Protein AF-A0A9N8EHN5-F1 (afdb_monomer_lite)

InterPro domains:
  IPR002110 Ankyrin repeat [PF13637] (79-119)
  IPR036770 Ankyrin repeat-containing domain superfamily [G3DSA:1.25.40.20] (1-201)
  IPR036770 Ankyrin repeat-containing domain superfamily [SSF48403] (3-133)
  IPR052050 Secreted Effector and Ankyrin Repeat [PTHR46586] (1-181)

Sequence (218 aa):
MNGHLNVLRWSRENGCRWDSNTCTFAASNGHFQVLRWARENGCAWDKGTCSSAAQNGHLRALQWSHERGCPWDESTCGRAAMNGHLHILKWAREHGCPWDERTCACAAMNGHLEVLKWARKHGCPWDENTCGGAEANGHKAILEWALKNGCPSWEGLIDSRDTPTGRAGNASRRESRASRRERSASANPREHSATASENTQGGWAWSIVAKIPQIKFV

Structure (mmCIF, N/CA/C/O backbone):
data_AF-A0A9N8EHN5-F1
#
_entry.id   AF-A0A9N8EHN5-F1
#
loop_
_atom_site.group_PDB
_atom_site.id
_atom_site.type_symbol
_atom_site.label_atom_id
_atom_site.label_alt_id
_atom_site.label_comp_id
_atom_site.label_asym_id
_atom_site.label_entity_id
_atom_site.label_seq_id
_atom_site.pdbx_PDB_ins_code
_atom_site.Cartn_x
_atom_site.Cartn_y
_atom_site.Cartn_z
_atom_site.occupancy
_atom_site.B_iso_or_equiv
_atom_site.auth_seq_id
_atom_site.auth_comp_id
_atom_site.auth_asym_id
_atom_site.auth_atom_id
_atom_site.pdbx_PDB_model_num
ATOM 1 N N . MET A 1 1 ? 4.004 -4.646 30.550 1.00 44.78 1 MET A N 1
ATOM 2 C CA . MET A 1 1 ? 3.480 -4.345 29.194 1.00 44.78 1 MET A CA 1
ATOM 3 C C . MET A 1 1 ? 2.189 -3.511 29.205 1.00 44.78 1 MET A C 1
ATOM 5 O O . MET A 1 1 ? 2.010 -2.717 28.297 1.00 44.78 1 MET A O 1
ATOM 9 N N . ASN A 1 2 ? 1.312 -3.600 30.217 1.00 49.06 2 ASN A N 1
ATOM 10 C CA . ASN A 1 2 ? -0.015 -2.945 30.185 1.00 49.06 2 ASN A CA 1
ATOM 11 C C . ASN A 1 2 ? -0.036 -1.409 30.384 1.00 49.06 2 ASN A C 1
ATOM 13 O O . ASN A 1 2 ? -1.113 -0.821 30.358 1.00 49.06 2 ASN A O 1
ATOM 17 N N . GLY A 1 3 ? 1.113 -0.744 30.572 1.00 59.91 3 GLY A N 1
ATOM 18 C CA . GLY A 1 3 ? 1.178 0.683 30.931 1.00 59.91 3 GLY A CA 1
ATOM 19 C C . GLY A 1 3 ? 0.419 1.604 29.969 1.00 59.91 3 GLY A C 1
ATOM 20 O O . GLY A 1 3 ? -0.359 2.443 30.413 1.00 59.91 3 GLY A O 1
ATOM 21 N N . HIS A 1 4 ? 0.551 1.378 28.658 1.00 70.31 4 HIS A N 1
ATOM 22 C CA . HIS A 1 4 ? -0.140 2.172 27.635 1.00 70.31 4 HIS A CA 1
ATOM 23 C C . HIS A 1 4 ? -1.673 2.089 27.754 1.00 70.31 4 HIS A C 1
ATOM 25 O O . HIS A 1 4 ? -2.349 3.101 27.605 1.00 70.31 4 HIS A O 1
ATOM 31 N N . LEU A 1 5 ? -2.231 0.917 28.092 1.00 77.69 5 LEU A N 1
ATOM 32 C CA . LEU A 1 5 ? -3.677 0.748 28.292 1.00 77.69 5 LEU A CA 1
ATOM 33 C C . LEU A 1 5 ? -4.175 1.445 29.565 1.00 77.69 5 LEU A C 1
ATOM 35 O O . LEU A 1 5 ? -5.288 1.965 29.577 1.00 77.69 5 LEU A O 1
ATOM 39 N N . ASN A 1 6 ? -3.357 1.487 30.621 1.00 78.19 6 ASN A N 1
ATOM 40 C CA . ASN A 1 6 ? -3.706 2.195 31.854 1.00 78.19 6 ASN A CA 1
ATOM 41 C C . ASN A 1 6 ? -3.731 3.715 31.630 1.00 78.19 6 ASN A C 1
ATOM 43 O O . ASN A 1 6 ? -4.679 4.371 32.051 1.00 78.19 6 ASN A O 1
ATOM 47 N N . VAL A 1 7 ? -2.738 4.262 30.916 1.00 77.25 7 VAL A N 1
ATOM 48 C CA . VAL A 1 7 ? -2.701 5.691 30.551 1.00 77.25 7 VAL A CA 1
ATOM 49 C C . VAL A 1 7 ? -3.887 6.057 29.657 1.00 77.25 7 VAL A C 1
ATOM 51 O O . VAL A 1 7 ? -4.570 7.035 29.930 1.00 77.25 7 VAL A O 1
ATOM 54 N N . LEU A 1 8 ? -4.197 5.248 28.638 1.00 76.69 8 LEU A N 1
ATOM 55 C CA . LEU A 1 8 ? -5.332 5.505 27.743 1.00 76.69 8 LEU A CA 1
ATOM 56 C C . LEU A 1 8 ? -6.689 5.425 28.450 1.00 76.69 8 LEU A C 1
ATOM 58 O O . LEU A 1 8 ? -7.576 6.225 28.150 1.00 76.69 8 LEU A O 1
ATOM 62 N N . ARG A 1 9 ? -6.848 4.504 29.410 1.00 79.25 9 ARG A N 1
ATOM 63 C CA . ARG A 1 9 ? -8.031 4.459 30.278 1.00 79.25 9 ARG A CA 1
ATOM 64 C C . ARG A 1 9 ? -8.157 5.745 31.091 1.00 79.25 9 ARG A C 1
ATOM 66 O O . ARG A 1 9 ? -9.201 6.384 31.029 1.00 79.25 9 ARG A O 1
ATOM 73 N N . TRP A 1 10 ? -7.082 6.159 31.762 1.00 81.56 10 TRP A N 1
ATOM 74 C CA . TRP A 1 10 ? -7.060 7.399 32.537 1.00 81.56 10 TRP A CA 1
ATOM 75 C C . TRP A 1 10 ? -7.378 8.622 31.662 1.00 81.56 10 TRP A C 1
ATOM 77 O O . TRP A 1 10 ? -8.232 9.426 32.025 1.00 81.56 10 TRP A O 1
ATOM 87 N N . SER A 1 11 ? -6.790 8.738 30.466 1.00 78.31 11 SER A N 1
ATOM 88 C CA . SER A 1 11 ? -7.111 9.812 29.515 1.00 78.31 11 SER A CA 1
ATOM 89 C C . SER A 1 11 ? -8.581 9.790 29.082 1.00 78.31 11 SER A C 1
ATOM 91 O O . SER A 1 11 ? -9.199 10.845 28.954 1.00 78.31 11 SER A O 1
ATOM 93 N N . ARG A 1 12 ? -9.174 8.605 28.892 1.00 74.44 12 ARG A N 1
ATOM 94 C CA . ARG A 1 12 ? -10.596 8.458 28.549 1.00 74.44 12 ARG A CA 1
ATOM 95 C C . ARG A 1 12 ? -11.514 8.876 29.702 1.00 74.44 12 ARG A C 1
ATOM 97 O O . ARG A 1 12 ? -12.503 9.560 29.454 1.00 74.44 12 ARG A O 1
ATOM 104 N N . GLU A 1 13 ? -11.168 8.508 30.933 1.00 79.56 13 GLU A N 1
ATOM 105 C CA . GLU A 1 13 ? -11.869 8.898 32.168 1.00 79.56 13 GLU A CA 1
ATOM 106 C C . GLU A 1 13 ? -11.752 10.411 32.439 1.00 79.56 13 GLU A C 1
ATOM 108 O O . GLU A 1 13 ? -12.718 11.036 32.865 1.00 79.56 13 GLU A O 1
ATOM 113 N N . ASN A 1 14 ? -10.618 11.029 32.087 1.00 82.12 14 ASN A N 1
ATOM 114 C CA . ASN A 1 14 ? -10.380 12.478 32.171 1.00 82.12 14 ASN A CA 1
ATOM 115 C C . ASN A 1 14 ? -10.889 13.256 30.935 1.00 82.12 14 ASN A C 1
ATOM 117 O O . ASN A 1 14 ? -10.536 14.416 30.730 1.00 82.12 14 ASN A O 1
ATOM 121 N N . GLY A 1 15 ? -11.729 12.637 30.096 1.00 76.50 15 GLY A N 1
ATOM 122 C CA . GLY A 1 15 ? -12.440 13.320 29.012 1.00 76.50 15 GLY A CA 1
ATOM 123 C C . GLY A 1 15 ? -11.603 13.682 27.779 1.00 76.50 15 GLY A C 1
ATOM 124 O O . GLY A 1 15 ? -12.093 14.421 26.920 1.00 76.50 15 GLY A O 1
ATOM 125 N N . CYS A 1 16 ? -10.376 13.166 27.636 1.00 76.38 16 CYS A N 1
ATOM 126 C CA . CYS A 1 16 ? -9.576 13.384 26.431 1.00 76.38 16 CYS A CA 1
ATOM 127 C C . CYS A 1 16 ? -10.329 12.870 25.190 1.00 76.38 16 CYS A C 1
ATOM 129 O O . CYS A 1 16 ? -10.795 11.726 25.141 1.00 76.38 16 CYS A O 1
ATOM 131 N N . ARG A 1 17 ? -10.449 13.724 24.168 1.00 71.56 17 ARG A N 1
ATOM 132 C CA . ARG A 1 17 ? -11.094 13.368 22.899 1.00 71.56 17 ARG A CA 1
ATOM 133 C C . ARG A 1 17 ? -10.100 12.618 22.018 1.00 71.56 17 ARG A C 1
ATOM 135 O O . ARG A 1 17 ? -9.006 13.116 21.778 1.00 71.56 17 ARG A O 1
ATOM 142 N N . TRP A 1 18 ? -10.515 11.461 21.516 1.00 79.88 18 TRP A N 1
ATOM 143 C CA . TRP A 1 18 ? -9.817 10.721 20.466 1.00 79.88 18 TRP A CA 1
ATOM 144 C C . TRP A 1 18 ? -10.545 10.800 19.125 1.00 79.88 18 TRP A C 1
ATOM 146 O O . TRP A 1 18 ? -11.735 11.118 19.051 1.00 79.88 18 TRP A O 1
ATOM 156 N N . ASP A 1 19 ? -9.803 10.484 18.078 1.00 84.06 19 ASP A N 1
ATOM 157 C CA . ASP A 1 19 ? -10.146 10.579 16.664 1.00 84.06 19 ASP A CA 1
ATOM 158 C C . ASP A 1 19 ? -9.534 9.391 15.892 1.00 84.06 19 ASP A C 1
ATOM 160 O O . ASP A 1 19 ? -8.922 8.499 16.485 1.00 84.06 19 ASP A O 1
ATOM 164 N N . SER A 1 20 ? -9.660 9.366 14.563 1.00 85.88 20 SER A N 1
ATOM 165 C CA . SER A 1 20 ? -9.059 8.296 13.757 1.00 85.88 20 SER A CA 1
ATOM 166 C C . SER A 1 20 ? -7.528 8.285 13.792 1.00 85.88 20 SER A C 1
ATOM 168 O O . SER A 1 20 ? -6.940 7.207 13.688 1.00 85.88 20 SER A O 1
ATOM 170 N N . ASN A 1 21 ? -6.868 9.426 14.042 1.00 88.19 21 ASN A N 1
ATOM 171 C CA . ASN A 1 21 ? -5.415 9.473 14.235 1.00 88.19 21 ASN A CA 1
ATOM 172 C C . ASN A 1 21 ? -4.975 8.594 15.413 1.00 88.19 21 ASN A C 1
ATOM 174 O O . ASN A 1 21 ? -3.935 7.945 15.336 1.00 88.19 21 ASN A O 1
ATOM 178 N N . THR A 1 22 ? -5.787 8.490 16.468 1.00 89.00 22 THR A N 1
ATOM 179 C CA . THR A 1 22 ? -5.505 7.613 17.617 1.00 89.00 22 THR A CA 1
ATOM 180 C C . THR A 1 22 ? -5.423 6.134 17.207 1.00 89.00 22 THR A C 1
ATOM 182 O O . THR A 1 22 ? -4.482 5.436 17.596 1.00 89.00 22 THR A O 1
ATOM 185 N N . CYS A 1 23 ? -6.347 5.657 16.363 1.00 90.94 23 CYS A N 1
ATOM 186 C CA . CYS A 1 23 ? -6.262 4.315 15.776 1.00 90.94 23 CYS A CA 1
ATOM 187 C C . CYS A 1 23 ? -5.080 4.199 14.802 1.00 90.94 23 CYS A C 1
ATOM 189 O O . CYS A 1 23 ? -4.330 3.227 14.862 1.00 90.94 23 CYS A O 1
ATOM 191 N N . THR A 1 24 ? -4.861 5.203 13.952 1.00 92.31 24 THR A N 1
ATOM 192 C CA . THR A 1 24 ? -3.789 5.206 12.947 1.00 92.31 24 THR A CA 1
ATOM 193 C C . THR A 1 24 ? -2.389 5.174 13.570 1.00 92.31 24 THR A C 1
ATOM 195 O O . THR A 1 24 ? -1.558 4.382 13.128 1.00 92.31 24 THR A O 1
ATOM 198 N N . PHE A 1 25 ? -2.123 5.909 14.655 1.00 91.50 25 PHE A N 1
ATOM 199 C CA . PHE A 1 25 ? -0.857 5.810 15.395 1.00 91.50 25 PHE A CA 1
ATOM 200 C C . PHE A 1 25 ? -0.697 4.460 16.106 1.00 91.50 25 PHE A C 1
ATOM 202 O O . PHE A 1 25 ? 0.391 3.880 16.073 1.00 91.50 25 PHE A O 1
ATOM 209 N N . ALA A 1 26 ? -1.762 3.918 16.707 1.00 92.50 26 ALA A N 1
ATOM 210 C CA . ALA A 1 26 ? -1.719 2.601 17.345 1.00 92.50 26 ALA A CA 1
ATOM 211 C C . ALA A 1 26 ? -1.437 1.474 16.334 1.00 92.50 26 ALA A C 1
ATOM 213 O O . ALA A 1 26 ? -0.644 0.571 16.608 1.00 92.50 26 ALA A O 1
ATOM 214 N N . ALA A 1 27 ? -2.040 1.564 15.147 1.00 93.62 27 ALA A N 1
ATOM 215 C CA . ALA A 1 27 ? -1.776 0.701 14.005 1.00 93.62 27 ALA A CA 1
ATOM 216 C C . ALA A 1 27 ? -0.342 0.866 13.475 1.00 93.62 27 ALA A C 1
ATOM 218 O O . ALA A 1 27 ? 0.340 -0.134 13.274 1.00 93.62 27 ALA A O 1
ATOM 219 N N . SER A 1 28 ? 0.135 2.108 13.324 1.00 92.81 28 SER A N 1
ATOM 220 C CA . SER A 1 28 ? 1.475 2.444 12.817 1.00 92.81 28 SER A CA 1
ATOM 221 C C . SER A 1 28 ? 2.626 1.971 13.705 1.00 92.81 28 SER A C 1
ATOM 223 O O . SER A 1 28 ? 3.723 1.790 13.196 1.00 92.81 28 SER A O 1
ATOM 225 N N . ASN A 1 29 ? 2.399 1.801 15.011 1.00 91.69 29 ASN A N 1
ATOM 226 C CA . ASN A 1 29 ? 3.411 1.339 15.971 1.00 91.69 29 ASN A CA 1
ATOM 227 C C . ASN A 1 29 ? 3.202 -0.132 16.385 1.00 91.69 29 ASN A C 1
ATOM 229 O O . ASN A 1 29 ? 3.783 -0.605 17.366 1.00 91.69 29 ASN A O 1
ATOM 233 N N . GLY A 1 30 ? 2.296 -0.857 15.720 1.00 89.25 30 GLY A N 1
ATOM 234 C CA . GLY A 1 30 ? 2.029 -2.271 16.000 1.00 89.25 30 GLY A CA 1
ATOM 235 C C . GLY A 1 30 ? 1.413 -2.518 17.378 1.00 89.25 30 GLY A C 1
ATOM 236 O O . GLY A 1 30 ? 1.402 -3.650 17.865 1.00 89.25 30 GLY A O 1
ATOM 237 N N . HIS A 1 31 ? 0.880 -1.473 18.019 1.00 92.12 31 HIS A N 1
ATOM 238 C CA . HIS A 1 31 ? 0.283 -1.506 19.351 1.00 92.12 31 HIS A CA 1
ATOM 239 C C . HIS A 1 31 ? -1.123 -2.133 19.289 1.00 92.12 31 HIS A C 1
ATOM 241 O O . HIS A 1 31 ? -2.127 -1.516 19.638 1.00 92.12 31 HIS A O 1
ATOM 247 N N . PHE A 1 32 ? -1.199 -3.391 18.847 1.00 91.31 32 PHE A N 1
ATOM 248 C CA . PHE A 1 32 ? -2.436 -4.120 18.558 1.00 91.31 32 PHE A CA 1
ATOM 249 C C . PHE A 1 32 ? -3.471 -4.054 19.693 1.00 91.31 32 PHE A C 1
ATOM 251 O O . PHE A 1 32 ? -4.648 -3.827 19.436 1.00 91.31 32 PHE A O 1
ATOM 258 N N . GLN A 1 33 ? -3.041 -4.195 20.952 1.00 90.56 33 GLN A N 1
ATOM 259 C CA . GLN A 1 33 ? -3.954 -4.133 22.101 1.00 90.56 33 GLN A CA 1
ATOM 260 C C . GLN A 1 33 ? -4.516 -2.720 22.335 1.00 90.56 33 GLN A C 1
ATOM 262 O O . GLN A 1 33 ? -5.652 -2.590 22.779 1.00 90.56 33 GLN A O 1
ATOM 267 N N . VAL A 1 34 ? -3.752 -1.669 22.010 1.00 90.19 34 VAL A N 1
ATOM 268 C CA . VAL A 1 34 ? -4.214 -0.272 22.062 1.00 90.19 34 VAL A CA 1
ATOM 269 C C . VAL A 1 34 ? -5.227 -0.007 20.954 1.00 90.19 34 VAL A C 1
ATOM 271 O O . VAL A 1 34 ? -6.310 0.489 21.245 1.00 90.19 34 VAL A O 1
ATOM 274 N N . LEU A 1 35 ? -4.905 -0.387 19.712 1.00 91.31 35 LEU A N 1
ATOM 275 C CA . LEU A 1 35 ? -5.807 -0.269 18.561 1.00 91.31 35 LEU A CA 1
ATOM 276 C C . LEU A 1 35 ? -7.137 -0.984 18.833 1.00 91.31 35 LEU A C 1
ATOM 278 O O . LEU A 1 35 ? -8.211 -0.405 18.661 1.00 91.31 35 LEU A O 1
ATOM 282 N N . ARG A 1 36 ? -7.051 -2.224 19.330 1.00 92.44 36 ARG A N 1
ATOM 283 C CA . ARG A 1 36 ? -8.205 -3.025 19.731 1.00 92.44 36 ARG A CA 1
ATOM 284 C C . ARG A 1 36 ? -9.034 -2.323 20.805 1.00 92.44 36 ARG A C 1
ATOM 286 O O . ARG A 1 36 ? -10.226 -2.119 20.599 1.00 92.44 36 ARG A O 1
ATOM 293 N N . TRP A 1 37 ? -8.413 -1.933 21.922 1.00 90.25 37 TRP A N 1
ATOM 294 C CA . TRP A 1 37 ? -9.124 -1.310 23.040 1.00 90.25 37 TRP A CA 1
ATOM 295 C C . TRP A 1 37 ? -9.777 0.016 22.641 1.00 90.25 37 TRP A C 1
ATOM 297 O O . TRP A 1 37 ? -10.945 0.235 22.956 1.00 90.25 37 TRP A O 1
ATOM 307 N N . ALA A 1 38 ? -9.067 0.875 21.903 1.00 89.81 38 ALA A N 1
ATOM 308 C CA . ALA A 1 38 ? -9.604 2.146 21.427 1.00 89.81 38 ALA A CA 1
ATOM 309 C C . ALA A 1 38 ? -10.858 1.926 20.570 1.00 89.81 38 ALA A C 1
ATOM 311 O O . ALA A 1 38 ? -11.904 2.528 20.823 1.00 89.81 38 ALA A O 1
ATOM 312 N N . ARG A 1 39 ? -10.794 0.998 19.608 1.00 89.81 39 ARG A N 1
ATOM 313 C CA . ARG A 1 39 ? -11.929 0.673 18.742 1.00 89.81 39 ARG A CA 1
ATOM 314 C C . ARG A 1 39 ? -13.099 0.037 19.501 1.00 89.81 39 ARG A C 1
ATOM 316 O O . ARG A 1 39 ? -14.239 0.433 19.272 1.00 89.81 39 ARG A O 1
ATOM 323 N N . GLU A 1 40 ? -12.836 -0.890 20.425 1.00 90.00 40 GLU A N 1
ATOM 324 C CA . GLU A 1 40 ? -13.861 -1.501 21.293 1.00 90.00 40 GLU A CA 1
ATOM 325 C C . GLU A 1 40 ? -14.558 -0.469 22.205 1.00 90.00 40 GLU A C 1
ATOM 327 O O . GLU A 1 40 ? -15.706 -0.670 22.587 1.00 90.00 40 GLU A O 1
ATOM 332 N N . ASN A 1 41 ? -13.913 0.668 22.490 1.00 88.00 41 ASN A N 1
ATOM 333 C CA . ASN A 1 41 ? -14.465 1.785 23.271 1.00 88.00 41 ASN A CA 1
ATOM 334 C C . ASN A 1 41 ? -15.044 2.923 22.398 1.00 88.00 41 ASN A C 1
ATOM 336 O O . ASN A 1 41 ? -15.279 4.035 22.885 1.00 88.00 41 ASN A O 1
ATOM 340 N N . GLY A 1 42 ? -15.287 2.660 21.108 1.00 86.62 42 GLY A N 1
ATOM 341 C CA . GLY A 1 42 ? -15.952 3.592 20.195 1.00 86.62 42 GLY A CA 1
ATOM 342 C C . GLY A 1 42 ? -15.041 4.644 19.557 1.00 86.62 42 GLY A C 1
ATOM 343 O O . GLY A 1 42 ? -15.538 5.666 19.087 1.00 86.62 42 GLY A O 1
ATOM 344 N N . CYS A 1 43 ? -13.722 4.432 19.524 1.00 88.81 43 CYS A N 1
ATOM 345 C CA . CYS A 1 43 ? -12.837 5.260 18.707 1.00 88.81 43 CYS A CA 1
ATOM 346 C C . CYS A 1 43 ? -13.150 5.081 17.204 1.00 88.81 43 CYS A C 1
ATOM 348 O O . CYS A 1 43 ? -13.497 3.986 16.733 1.00 88.81 43 CYS A O 1
ATOM 350 N N . ALA A 1 44 ? -13.046 6.178 16.454 1.00 89.38 44 ALA A N 1
ATOM 351 C CA . ALA A 1 44 ? -13.191 6.180 15.004 1.00 89.38 44 ALA A CA 1
ATOM 352 C C . ALA A 1 44 ? -11.940 5.598 14.328 1.00 89.38 44 ALA A C 1
ATOM 354 O O . ALA A 1 44 ? -10.861 5.562 14.913 1.00 89.38 44 ALA A O 1
ATOM 355 N N . TRP A 1 45 ? -12.083 5.176 13.075 1.00 93.56 45 TRP A N 1
ATOM 356 C CA . TRP A 1 45 ? -10.963 4.808 12.213 1.00 93.56 45 TRP A CA 1
ATOM 357 C C . TRP A 1 45 ? -11.265 5.145 10.760 1.00 93.56 45 TRP A C 1
ATOM 359 O O . TRP A 1 45 ? -12.415 5.392 10.395 1.00 93.56 45 TRP A O 1
ATOM 369 N N . ASP A 1 46 ? -10.225 5.139 9.941 1.00 93.81 46 ASP A N 1
ATOM 370 C CA . ASP A 1 46 ? -10.288 5.419 8.515 1.00 93.81 46 ASP A CA 1
ATOM 371 C C . ASP A 1 46 ? -9.257 4.569 7.757 1.00 93.81 46 ASP A C 1
ATOM 373 O O . ASP A 1 46 ? -8.517 3.773 8.339 1.00 93.81 46 ASP A O 1
ATOM 377 N N . LYS A 1 47 ? -9.191 4.762 6.439 1.00 94.62 47 LYS A N 1
ATOM 378 C CA . LYS A 1 47 ? -8.228 4.093 5.555 1.00 94.62 47 LYS A CA 1
ATOM 379 C C . LYS A 1 47 ? -6.761 4.353 5.923 1.00 94.62 47 LYS A C 1
ATOM 381 O O . LYS A 1 47 ? -5.903 3.526 5.621 1.00 94.62 47 LYS A O 1
ATOM 386 N N . GLY A 1 48 ? -6.476 5.447 6.634 1.00 94.25 48 GLY A N 1
ATOM 387 C CA . GLY A 1 48 ? -5.177 5.725 7.233 1.00 94.25 48 GLY A CA 1
ATOM 388 C C . GLY A 1 48 ? -4.751 4.614 8.190 1.00 94.25 48 GLY A C 1
ATOM 389 O O . GLY A 1 48 ? -3.624 4.139 8.079 1.00 94.25 48 GLY A O 1
ATOM 390 N N . THR A 1 49 ? -5.664 4.112 9.029 1.00 95.06 49 THR A N 1
ATOM 391 C CA . THR A 1 49 ? -5.394 3.033 9.998 1.00 95.06 49 THR A CA 1
ATOM 392 C C . THR A 1 49 ? -4.908 1.752 9.309 1.00 95.06 49 THR A C 1
ATOM 394 O O . THR A 1 49 ? -3.867 1.210 9.690 1.00 95.06 49 THR A O 1
ATOM 397 N N . CYS A 1 50 ? -5.589 1.310 8.246 1.00 96.44 50 CYS A N 1
ATOM 398 C CA . CYS A 1 50 ? -5.131 0.195 7.411 1.00 96.44 50 CYS A CA 1
ATOM 399 C C . CYS A 1 50 ? -3.791 0.514 6.729 1.00 96.44 50 CYS A C 1
ATOM 401 O O . CYS A 1 50 ? -2.834 -0.253 6.849 1.00 96.44 50 CYS A O 1
ATOM 403 N N . SER A 1 51 ? -3.686 1.669 6.066 1.00 96.88 51 SER A N 1
ATOM 404 C CA . SER A 1 51 ? -2.489 2.042 5.307 1.00 96.88 51 SER A CA 1
ATOM 405 C C . SER A 1 51 ? -1.228 2.139 6.189 1.00 96.88 51 SER A C 1
ATOM 407 O O . SER A 1 51 ? -0.155 1.704 5.776 1.00 96.88 51 SER A O 1
ATOM 409 N N . SER A 1 52 ? -1.346 2.609 7.436 1.00 96.56 52 SER A N 1
ATOM 410 C CA . SER A 1 52 ? -0.240 2.707 8.397 1.00 96.56 52 SER A CA 1
ATOM 411 C C . SER A 1 52 ? 0.126 1.371 9.047 1.00 96.56 52 SER A C 1
ATOM 413 O O . SER A 1 52 ? 1.312 1.134 9.284 1.00 96.56 52 SER A O 1
ATOM 415 N N . ALA A 1 53 ? -0.833 0.466 9.287 1.00 96.88 53 ALA A N 1
ATOM 416 C CA . ALA A 1 53 ? -0.511 -0.917 9.661 1.00 96.88 53 ALA A CA 1
ATOM 417 C C . ALA A 1 53 ? 0.266 -1.622 8.536 1.00 96.88 53 ALA A C 1
ATOM 419 O O . ALA A 1 53 ? 1.255 -2.312 8.791 1.00 96.88 53 ALA A O 1
ATOM 420 N N . ALA A 1 54 ? -0.165 -1.406 7.290 1.00 97.25 54 ALA A N 1
ATOM 421 C CA . ALA A 1 54 ? 0.465 -1.958 6.099 1.00 97.25 54 ALA A CA 1
ATOM 422 C C . ALA A 1 54 ? 1.864 -1.372 5.840 1.00 97.25 54 ALA A C 1
ATOM 424 O O . ALA A 1 54 ? 2.756 -2.108 5.427 1.00 97.25 54 ALA A O 1
ATOM 425 N N . GLN A 1 55 ? 2.075 -0.083 6.136 1.00 97.00 55 GLN A N 1
ATOM 426 C CA . GLN A 1 55 ? 3.366 0.596 5.995 1.00 97.00 55 GLN A CA 1
ATOM 427 C C . GLN A 1 55 ? 4.457 0.037 6.918 1.00 97.00 55 GLN A C 1
ATOM 429 O O . GLN A 1 55 ? 5.602 -0.045 6.501 1.00 97.00 55 GLN A O 1
ATOM 434 N N . ASN A 1 56 ? 4.112 -0.324 8.158 1.00 96.56 56 ASN A N 1
ATOM 435 C CA . ASN A 1 56 ? 5.085 -0.644 9.215 1.00 96.56 56 ASN A CA 1
ATOM 436 C C . ASN A 1 56 ? 5.177 -2.156 9.525 1.00 96.56 56 ASN A C 1
ATOM 438 O O . ASN A 1 56 ? 5.670 -2.564 10.575 1.00 96.56 56 ASN A O 1
ATOM 442 N N . GLY A 1 57 ? 4.667 -3.014 8.637 1.00 96.06 57 GLY A N 1
ATOM 443 C CA . GLY A 1 57 ? 4.820 -4.470 8.761 1.00 96.06 57 GLY A CA 1
ATOM 444 C C . GLY A 1 57 ? 3.851 -5.122 9.754 1.00 96.06 57 GLY A C 1
ATOM 445 O O . GLY A 1 57 ? 4.024 -6.277 10.142 1.00 96.06 57 GLY A O 1
ATOM 446 N N . HIS A 1 58 ? 2.800 -4.418 10.173 1.00 97.06 58 HIS A N 1
ATOM 447 C CA . HIS A 1 58 ? 1.911 -4.848 11.250 1.00 97.06 58 HIS A CA 1
ATOM 448 C C . HIS A 1 58 ? 0.693 -5.634 10.740 1.00 97.06 58 HIS A C 1
ATOM 450 O O . HIS A 1 58 ? -0.455 -5.271 11.005 1.00 97.06 58 HIS A O 1
ATOM 456 N N . LEU A 1 59 ? 0.945 -6.758 10.053 1.00 96.06 59 LEU A N 1
ATOM 457 C CA . LEU A 1 59 ? -0.084 -7.617 9.440 1.00 96.06 59 LEU A CA 1
ATOM 458 C C . LEU A 1 59 ? -1.257 -7.934 10.388 1.00 96.06 59 LEU A C 1
ATOM 460 O O . LEU A 1 59 ? -2.410 -7.794 9.996 1.00 96.06 59 LEU A O 1
ATOM 464 N N . ARG A 1 60 ? -0.982 -8.278 11.654 1.00 95.75 60 ARG A N 1
ATOM 465 C CA . ARG A 1 60 ? -2.019 -8.587 12.661 1.00 95.75 60 ARG A CA 1
ATOM 466 C C . ARG A 1 60 ? -2.963 -7.410 12.950 1.00 95.75 60 ARG A C 1
ATOM 468 O O . ARG A 1 60 ? -4.136 -7.625 13.243 1.00 95.75 60 ARG A O 1
ATOM 475 N N . ALA A 1 61 ? -2.459 -6.176 12.909 1.00 95.25 61 ALA A N 1
ATOM 476 C CA . ALA A 1 61 ? -3.278 -4.979 13.096 1.00 95.25 61 ALA A CA 1
ATOM 477 C C . ALA A 1 61 ? -4.137 -4.694 11.854 1.00 95.25 61 ALA A C 1
ATOM 479 O O . ALA A 1 61 ? -5.309 -4.340 11.993 1.00 95.25 61 ALA A O 1
ATOM 480 N N . LEU A 1 62 ? -3.575 -4.907 10.659 1.00 96.38 62 LEU A N 1
ATOM 481 C CA . LEU A 1 62 ? -4.282 -4.764 9.387 1.00 96.38 62 LEU A CA 1
ATOM 482 C C . LEU A 1 62 ? -5.414 -5.797 9.244 1.00 96.38 62 LEU A C 1
ATOM 484 O O . LEU A 1 62 ? -6.548 -5.404 8.982 1.00 96.38 62 LEU A O 1
ATOM 488 N N . GLN A 1 63 ? -5.122 -7.080 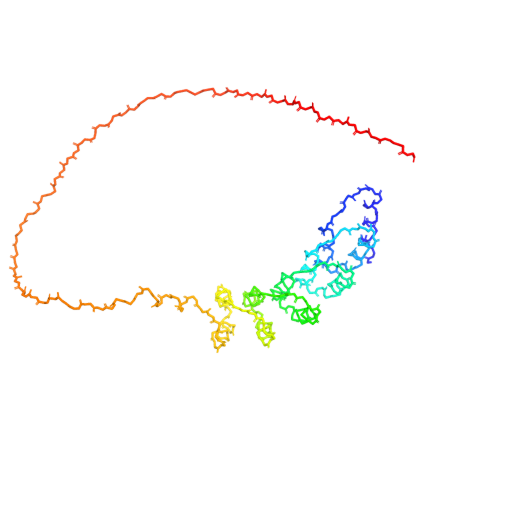9.489 1.00 96.25 63 GLN A N 1
ATOM 489 C CA . GLN A 1 63 ? -6.090 -8.188 9.493 1.00 96.25 63 GLN A CA 1
ATOM 490 C C . GLN A 1 63 ? -7.305 -7.862 10.361 1.00 96.25 63 GLN A C 1
ATOM 492 O O . GLN A 1 63 ? -8.423 -7.761 9.863 1.00 96.25 63 GLN A O 1
ATOM 497 N N . TRP A 1 64 ? -7.068 -7.583 11.644 1.00 95.81 64 TRP A N 1
ATOM 498 C CA . TRP A 1 64 ? -8.135 -7.307 12.603 1.00 95.81 64 TRP A CA 1
ATOM 499 C C . TRP A 1 64 ? -8.931 -6.033 12.290 1.00 95.81 64 TRP A C 1
ATOM 501 O O . TRP A 1 64 ? -10.130 -5.973 12.559 1.00 95.81 64 TRP A O 1
ATOM 511 N N . SER A 1 65 ? -8.287 -5.009 11.719 1.00 94.75 65 SER A N 1
ATOM 512 C CA . SER A 1 65 ? -8.990 -3.798 11.277 1.00 94.75 65 SER A CA 1
ATOM 513 C C . SER A 1 65 ? -9.913 -4.111 10.096 1.00 94.75 65 SER A C 1
ATOM 515 O O . SER A 1 65 ? -11.087 -3.742 10.122 1.00 94.75 65 SER A O 1
ATOM 517 N N . HIS A 1 66 ? -9.422 -4.846 9.096 1.00 94.62 66 HIS A N 1
ATOM 518 C CA . HIS A 1 66 ? -10.199 -5.244 7.923 1.00 94.62 66 HIS A CA 1
ATOM 519 C C . HIS A 1 66 ? -11.387 -6.157 8.279 1.00 94.62 66 HIS A C 1
ATOM 521 O O . HIS A 1 66 ? -12.520 -5.838 7.922 1.00 94.62 66 HIS A O 1
ATOM 527 N N . GLU A 1 67 ? -11.163 -7.216 9.070 1.00 94.75 67 GLU A N 1
ATOM 528 C CA . GLU A 1 67 ? -12.197 -8.145 9.584 1.00 94.75 67 GLU A CA 1
ATOM 529 C C . GLU A 1 67 ? -13.371 -7.435 10.284 1.00 94.75 67 GLU A C 1
ATOM 531 O O . GLU A 1 67 ? -14.472 -7.972 10.407 1.00 94.75 67 GLU A O 1
ATOM 536 N N . ARG A 1 68 ? -13.129 -6.221 10.782 1.00 94.44 68 ARG A N 1
ATOM 537 C CA . ARG A 1 68 ? -14.071 -5.392 11.538 1.00 94.44 68 ARG A CA 1
ATOM 538 C C . ARG A 1 68 ? -14.652 -4.230 10.725 1.00 94.44 68 ARG A C 1
ATOM 540 O O . ARG A 1 68 ? -15.316 -3.367 11.304 1.00 94.44 68 ARG A O 1
ATOM 547 N N . GLY A 1 69 ? -14.413 -4.190 9.415 1.00 92.88 69 GLY A N 1
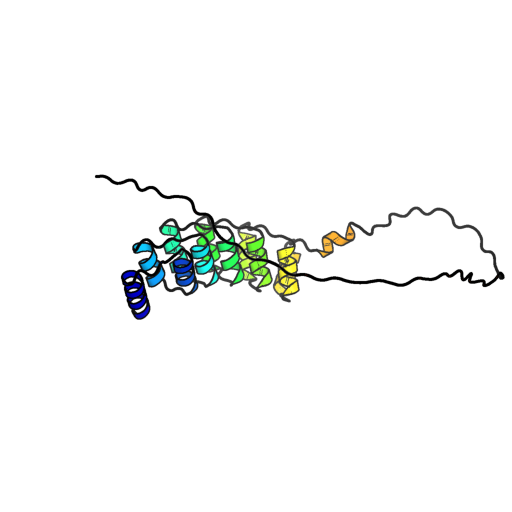ATOM 548 C CA . GLY A 1 69 ? -14.925 -3.149 8.523 1.00 92.88 69 GLY A CA 1
ATOM 549 C C . GLY A 1 69 ? -14.181 -1.815 8.624 1.00 92.88 69 GLY A C 1
ATOM 550 O O . GLY A 1 69 ? -14.790 -0.756 8.468 1.00 92.88 69 GLY A O 1
ATOM 551 N N . CYS A 1 70 ? -12.878 -1.826 8.916 1.00 93.88 70 CYS A N 1
ATOM 552 C CA . CYS A 1 70 ? -12.032 -0.668 8.633 1.00 93.88 70 CYS A CA 1
ATOM 553 C C . CYS A 1 70 ? -11.851 -0.548 7.109 1.00 93.88 70 CYS A C 1
ATOM 555 O O . CYS A 1 70 ? -11.463 -1.535 6.476 1.00 93.88 70 CYS A O 1
ATOM 557 N N . PRO A 1 71 ? -12.149 0.613 6.494 1.00 94.69 71 PRO A N 1
ATOM 558 C CA . PRO A 1 71 ? -11.984 0.784 5.057 1.00 94.69 71 PRO A CA 1
ATOM 559 C C . PRO A 1 71 ? -10.504 0.746 4.663 1.00 94.69 71 PRO A C 1
ATOM 561 O O . PRO A 1 71 ? -9.615 1.025 5.469 1.00 94.69 71 PRO A O 1
ATOM 564 N N . TRP A 1 72 ? -10.243 0.455 3.394 1.00 96.31 72 TRP A N 1
ATOM 565 C CA . TRP A 1 72 ? -8.919 0.554 2.789 1.00 96.31 72 TRP A CA 1
ATOM 566 C C . TRP A 1 72 ? -9.005 1.064 1.353 1.00 96.31 72 TRP A C 1
ATOM 568 O O . TRP A 1 72 ? -10.075 1.053 0.746 1.00 96.31 72 TRP A O 1
ATOM 578 N N . ASP A 1 73 ? -7.875 1.524 0.832 1.00 96.00 73 ASP A N 1
ATOM 579 C CA . ASP A 1 73 ? -7.689 1.936 -0.559 1.00 96.00 73 ASP A CA 1
ATOM 580 C C . ASP A 1 73 ? -6.307 1.490 -1.068 1.00 96.00 73 ASP A C 1
ATOM 582 O O . ASP A 1 73 ? -5.545 0.834 -0.344 1.00 96.00 73 ASP A O 1
ATOM 586 N N . GLU A 1 74 ? -5.967 1.881 -2.296 1.00 96.75 74 GLU A N 1
ATOM 587 C CA . GLU A 1 74 ? -4.734 1.514 -3.001 1.00 96.75 74 GLU A CA 1
ATOM 588 C C . GLU A 1 74 ? -3.474 1.928 -2.225 1.00 96.75 74 GLU A C 1
ATOM 590 O O . GLU A 1 74 ? -2.424 1.294 -2.352 1.00 96.75 74 GLU A O 1
ATOM 595 N N . SER A 1 75 ? -3.566 2.943 -1.351 1.00 96.62 75 SER A N 1
ATOM 596 C CA . SER A 1 75 ? -2.443 3.368 -0.507 1.00 96.62 75 SER A CA 1
ATOM 597 C C . SER A 1 75 ? -2.020 2.297 0.504 1.00 96.62 75 SER A C 1
ATOM 599 O O . SER A 1 75 ? -0.886 2.321 0.977 1.00 96.62 75 SER A O 1
ATOM 601 N N . THR A 1 76 ? -2.881 1.320 0.797 1.00 97.12 76 THR A N 1
ATOM 602 C CA . THR A 1 76 ? -2.559 0.151 1.633 1.00 97.12 76 THR A CA 1
ATOM 603 C C . THR A 1 76 ? -1.558 -0.758 0.922 1.00 97.12 76 THR A C 1
ATOM 605 O O . THR A 1 76 ? -0.520 -1.103 1.490 1.00 97.12 76 THR A O 1
ATOM 608 N N . CYS A 1 77 ? -1.820 -1.076 -0.351 1.00 97.44 77 CYS A N 1
ATOM 609 C CA . CYS A 1 77 ? -0.891 -1.800 -1.215 1.00 97.44 77 CYS A CA 1
ATOM 610 C C . CYS A 1 77 ? 0.371 -0.972 -1.491 1.00 97.44 77 CYS A C 1
ATOM 612 O O . CYS A 1 77 ? 1.478 -1.472 -1.284 1.00 97.44 77 CYS A O 1
ATOM 614 N N . GLY A 1 78 ? 0.221 0.309 -1.844 1.00 96.94 78 GLY A N 1
ATOM 615 C CA . GLY A 1 78 ? 1.336 1.226 -2.087 1.00 96.94 78 GLY A CA 1
ATOM 616 C C . GLY A 1 78 ? 2.299 1.340 -0.900 1.00 96.94 78 GLY A C 1
ATOM 617 O O . GLY A 1 78 ? 3.503 1.169 -1.071 1.00 96.94 78 GLY A O 1
ATOM 618 N N . ARG A 1 79 ? 1.796 1.542 0.327 1.00 97.81 79 ARG A N 1
ATOM 619 C CA . ARG A 1 79 ? 2.634 1.647 1.538 1.00 97.81 79 ARG A CA 1
ATOM 620 C C . ARG A 1 79 ? 3.282 0.324 1.949 1.00 97.81 79 ARG A C 1
ATOM 622 O O . ARG A 1 79 ? 4.434 0.347 2.384 1.00 97.81 79 ARG A O 1
ATOM 629 N N . ALA A 1 80 ? 2.594 -0.811 1.794 1.00 97.75 80 ALA A N 1
ATOM 630 C CA . ALA A 1 80 ? 3.206 -2.130 1.993 1.00 97.75 80 ALA A CA 1
ATOM 631 C C . ALA A 1 80 ? 4.347 -2.370 0.993 1.00 97.75 80 ALA A C 1
ATOM 633 O O . ALA A 1 80 ? 5.413 -2.864 1.363 1.00 97.75 80 ALA A O 1
ATOM 634 N N . ALA A 1 81 ? 4.142 -1.977 -0.266 1.00 97.56 81 ALA A N 1
ATOM 635 C CA . ALA A 1 81 ? 5.139 -2.092 -1.318 1.00 97.56 81 ALA A CA 1
ATOM 636 C C . ALA A 1 81 ? 6.342 -1.159 -1.098 1.00 97.56 81 ALA A C 1
ATOM 638 O O . ALA A 1 81 ? 7.479 -1.594 -1.264 1.00 97.56 81 ALA A O 1
ATOM 639 N N . MET A 1 82 ? 6.094 0.071 -0.633 1.00 97.31 82 MET A N 1
ATOM 640 C CA . MET A 1 82 ? 7.094 1.093 -0.285 1.00 97.31 82 MET A CA 1
ATOM 641 C C . MET A 1 82 ? 8.093 0.657 0.800 1.00 97.31 82 MET A C 1
ATOM 643 O O . MET A 1 82 ? 9.184 1.202 0.847 1.00 97.31 82 MET A O 1
ATOM 647 N N . ASN A 1 83 ? 7.730 -0.304 1.660 1.00 97.31 83 ASN A N 1
ATOM 648 C CA . ASN A 1 83 ? 8.569 -0.790 2.770 1.00 97.31 83 ASN A CA 1
ATOM 649 C C . ASN A 1 83 ? 8.943 -2.280 2.614 1.00 97.31 83 ASN A C 1
ATOM 651 O O . ASN A 1 83 ? 9.356 -2.947 3.564 1.00 97.31 83 ASN A O 1
ATOM 655 N N . GLY A 1 84 ? 8.759 -2.847 1.417 1.00 96.56 84 GLY A N 1
ATOM 656 C CA . GLY A 1 84 ? 9.207 -4.205 1.101 1.00 96.56 84 GLY A CA 1
ATOM 657 C C . GLY A 1 84 ? 8.355 -5.314 1.725 1.00 96.56 84 GLY A C 1
ATOM 658 O O . GLY A 1 84 ? 8.749 -6.482 1.720 1.00 96.56 84 GLY A O 1
ATOM 659 N N . HIS A 1 85 ? 7.183 -4.989 2.275 1.00 97.94 85 HIS A N 1
ATOM 660 C CA . HIS A 1 85 ? 6.344 -5.899 3.055 1.00 97.94 85 HIS A CA 1
ATOM 661 C C . HIS A 1 85 ? 5.504 -6.831 2.165 1.00 97.94 85 HIS A C 1
ATOM 663 O O . HIS A 1 85 ? 4.276 -6.869 2.231 1.00 97.94 85 HIS A O 1
ATOM 669 N N . LEU A 1 86 ? 6.187 -7.645 1.353 1.00 97.38 86 LEU A N 1
ATOM 670 C CA . LEU A 1 86 ? 5.600 -8.597 0.401 1.00 97.38 86 LEU A CA 1
ATOM 671 C C . LEU A 1 86 ? 4.541 -9.523 1.026 1.00 97.38 86 LEU A C 1
ATOM 673 O O . LEU A 1 86 ? 3.563 -9.872 0.372 1.00 97.38 86 LEU A O 1
ATOM 677 N N . HIS A 1 87 ? 4.722 -9.927 2.285 1.00 97.38 87 HIS A N 1
ATOM 678 C CA . HIS A 1 87 ? 3.766 -10.779 2.996 1.00 97.38 87 HIS A CA 1
ATOM 679 C C . HIS A 1 87 ? 2.437 -10.056 3.294 1.00 97.38 87 HIS A C 1
ATOM 681 O O . HIS A 1 87 ? 1.382 -10.67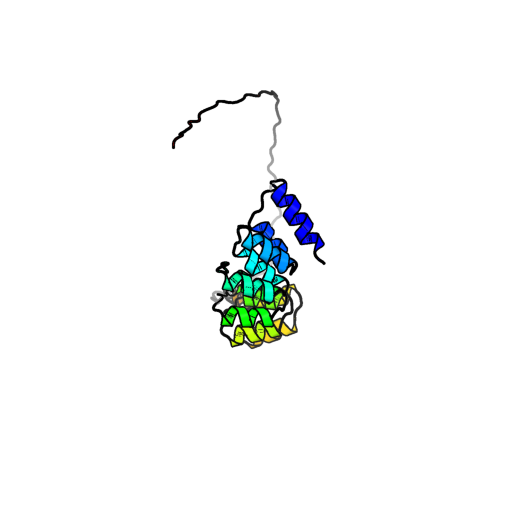8 3.212 1.00 97.38 87 HIS A O 1
ATOM 687 N N . ILE A 1 88 ? 2.477 -8.744 3.556 1.00 97.69 88 ILE A N 1
ATOM 688 C CA . ILE A 1 88 ? 1.278 -7.904 3.676 1.00 97.69 88 ILE A CA 1
ATOM 689 C C . ILE A 1 88 ? 0.646 -7.683 2.308 1.00 97.69 88 ILE A C 1
ATOM 691 O O . ILE A 1 88 ? -0.562 -7.837 2.179 1.00 97.69 88 ILE A O 1
ATOM 695 N N . LEU A 1 89 ? 1.446 -7.360 1.287 1.00 96.94 89 LEU A N 1
ATOM 696 C CA . LEU A 1 89 ? 0.925 -7.087 -0.054 1.00 96.94 89 LEU A CA 1
ATOM 697 C C . LEU A 1 89 ? 0.195 -8.305 -0.652 1.00 96.94 89 LEU A C 1
ATOM 699 O O . LEU A 1 89 ? -0.869 -8.143 -1.245 1.00 96.94 89 LEU A O 1
ATOM 703 N N . LYS A 1 90 ? 0.728 -9.518 -0.433 1.00 97.44 90 LYS A N 1
ATOM 704 C CA . LYS A 1 90 ? 0.060 -10.793 -0.749 1.00 97.44 90 LYS A CA 1
ATOM 705 C C . LYS A 1 90 ? -1.296 -10.905 -0.062 1.00 97.44 90 LYS A C 1
ATOM 707 O O . LYS A 1 90 ? -2.317 -10.942 -0.742 1.00 97.44 90 LYS A O 1
ATOM 712 N N . TRP A 1 91 ? -1.300 -10.875 1.272 1.00 97.62 91 TRP A N 1
ATOM 713 C CA . TRP A 1 91 ? -2.514 -11.048 2.067 1.00 97.62 91 TRP A CA 1
ATOM 714 C C . TRP A 1 91 ? -3.576 -9.984 1.733 1.00 97.62 91 TRP A C 1
ATOM 716 O O . TRP A 1 91 ? -4.737 -10.321 1.515 1.00 97.62 91 TRP A O 1
ATOM 726 N N . ALA A 1 92 ? -3.183 -8.713 1.599 1.00 96.44 92 ALA A N 1
ATOM 727 C CA . ALA A 1 92 ? -4.095 -7.628 1.240 1.00 96.44 92 ALA A CA 1
ATOM 728 C C . ALA A 1 92 ? -4.719 -7.851 -0.147 1.00 96.44 92 ALA A C 1
ATOM 730 O O . ALA A 1 92 ? -5.920 -7.648 -0.323 1.00 96.44 92 ALA A O 1
ATOM 731 N N . ARG A 1 93 ? -3.936 -8.330 -1.125 1.00 95.56 93 ARG A N 1
ATOM 732 C CA . ARG A 1 93 ? -4.456 -8.635 -2.461 1.00 95.56 93 ARG A CA 1
ATOM 733 C C . ARG A 1 93 ? -5.390 -9.843 -2.471 1.00 95.56 93 ARG A C 1
ATOM 735 O O . ARG A 1 93 ? -6.420 -9.793 -3.136 1.00 95.56 93 ARG A O 1
ATOM 742 N N . GLU A 1 94 ? -5.057 -10.893 -1.724 1.00 96.19 94 GLU A N 1
ATOM 743 C CA . GLU A 1 94 ? -5.896 -12.090 -1.543 1.00 96.19 94 GLU A CA 1
ATOM 744 C C . GLU A 1 94 ? -7.272 -11.743 -0.947 1.00 96.19 94 GLU A C 1
ATOM 746 O O . GLU A 1 94 ? -8.262 -12.390 -1.274 1.00 96.19 94 GLU A O 1
ATOM 751 N N . HIS A 1 95 ? -7.350 -10.681 -0.138 1.00 95.88 95 HIS A N 1
ATOM 752 C CA . HIS A 1 95 ? -8.582 -10.189 0.492 1.00 95.88 95 HIS A CA 1
ATOM 753 C C . HIS A 1 95 ? -9.268 -9.062 -0.310 1.00 95.88 95 HIS A C 1
ATOM 755 O O . HIS A 1 95 ? -10.197 -8.422 0.177 1.00 95.88 95 HIS A O 1
ATOM 761 N N . GLY A 1 96 ? -8.842 -8.815 -1.555 1.00 94.19 96 GLY A N 1
ATOM 762 C CA . GLY A 1 96 ? -9.507 -7.874 -2.461 1.00 94.19 96 GLY A CA 1
ATOM 763 C C . GLY A 1 96 ? -9.163 -6.398 -2.247 1.00 94.19 96 GLY A C 1
ATOM 764 O O . GLY A 1 96 ? -9.908 -5.534 -2.708 1.00 94.19 96 GLY A O 1
ATOM 765 N N . CYS A 1 97 ? -8.047 -6.075 -1.585 1.00 95.62 97 CYS A N 1
ATOM 766 C CA . CYS A 1 97 ? -7.537 -4.704 -1.567 1.00 95.62 97 CYS A CA 1
ATOM 767 C C . CYS A 1 97 ? -7.213 -4.240 -3.010 1.00 95.62 97 CYS A C 1
ATOM 769 O O . CYS A 1 97 ? -6.602 -5.003 -3.782 1.00 95.62 97 CYS A O 1
ATOM 771 N N . PRO A 1 98 ? -7.646 -3.029 -3.416 1.00 96.31 98 PRO A N 1
ATOM 772 C CA . PRO A 1 98 ? -7.299 -2.473 -4.717 1.00 96.31 98 PRO A CA 1
ATOM 773 C C . PRO A 1 98 ? -5.825 -2.047 -4.755 1.00 96.31 98 PRO A C 1
ATOM 775 O O . PRO A 1 98 ? -5.170 -1.884 -3.727 1.00 96.31 98 PRO A O 1
ATOM 778 N N . TRP A 1 99 ? -5.300 -1.871 -5.964 1.00 96.75 99 TRP A N 1
ATOM 779 C CA . TRP A 1 99 ? -3.954 -1.363 -6.212 1.00 96.75 99 TRP A CA 1
ATOM 780 C C . TRP A 1 99 ? -3.915 -0.566 -7.514 1.00 96.75 99 TRP A C 1
ATOM 782 O O . TRP A 1 99 ? -4.855 -0.612 -8.307 1.00 96.75 99 TRP A O 1
ATOM 792 N N . ASP A 1 100 ? -2.805 0.121 -7.736 1.00 96.06 100 ASP A N 1
ATOM 793 C CA . ASP A 1 100 ? -2.545 0.994 -8.876 1.00 96.06 100 ASP A CA 1
ATOM 794 C C . ASP A 1 100 ? -1.041 1.016 -9.209 1.00 96.06 100 ASP A C 1
ATOM 796 O O . ASP A 1 100 ? -0.227 0.334 -8.577 1.00 96.06 100 ASP A O 1
ATOM 800 N N . GLU A 1 101 ? -0.662 1.821 -10.197 1.00 95.25 101 GLU A N 1
ATOM 801 C CA . GLU A 1 101 ? 0.704 1.984 -10.697 1.00 95.25 101 GLU A CA 1
ATOM 802 C C . GLU A 1 101 ? 1.676 2.396 -9.578 1.00 95.25 101 GLU A C 1
ATOM 804 O O . GLU A 1 101 ? 2.823 1.939 -9.544 1.00 95.25 101 GLU A O 1
ATOM 809 N N . ARG A 1 102 ? 1.195 3.161 -8.583 1.00 96.06 102 ARG A N 1
ATOM 810 C CA . ARG A 1 102 ? 1.982 3.587 -7.412 1.00 96.06 102 ARG A CA 1
ATOM 811 C C . ARG A 1 102 ? 2.464 2.397 -6.586 1.00 96.06 102 ARG A C 1
ATOM 813 O O . ARG A 1 102 ? 3.495 2.498 -5.931 1.00 96.06 102 ARG A O 1
ATOM 820 N N . THR A 1 103 ? 1.777 1.256 -6.627 1.00 96.62 103 THR A N 1
ATOM 821 C CA . THR A 1 103 ? 2.228 0.026 -5.953 1.00 96.62 103 THR A CA 1
ATOM 822 C C . THR A 1 103 ? 3.510 -0.526 -6.588 1.00 96.62 103 THR A C 1
ATOM 824 O O . THR A 1 103 ? 4.418 -0.947 -5.867 1.00 96.62 103 THR A O 1
ATOM 827 N N . CYS A 1 104 ? 3.641 -0.455 -7.916 1.00 96.56 104 CYS A N 1
ATOM 828 C CA . CYS A 1 104 ? 4.893 -0.762 -8.609 1.00 96.56 104 CYS A CA 1
ATOM 829 C C . CYS A 1 104 ? 5.937 0.345 -8.397 1.00 96.56 104 CYS A C 1
ATOM 831 O O . CYS A 1 104 ? 7.067 0.040 -8.010 1.00 96.56 104 CYS A O 1
ATOM 833 N N . ALA A 1 105 ? 5.559 1.617 -8.557 1.00 96.12 105 ALA A N 1
ATOM 834 C CA . ALA A 1 105 ? 6.488 2.735 -8.413 1.00 96.12 105 ALA A CA 1
ATOM 835 C C . ALA A 1 105 ? 7.101 2.822 -7.005 1.00 96.12 105 ALA A C 1
ATOM 837 O O . ALA A 1 105 ? 8.318 2.925 -6.875 1.00 96.12 105 ALA A O 1
ATOM 838 N N . CYS A 1 106 ? 6.310 2.669 -5.938 1.00 97.00 106 CYS A N 1
ATOM 839 C CA . CYS A 1 106 ? 6.819 2.655 -4.565 1.00 97.00 106 CYS A CA 1
ATOM 840 C C . CYS A 1 106 ? 7.758 1.470 -4.282 1.00 97.00 106 CYS A C 1
ATOM 842 O O . CYS A 1 106 ? 8.747 1.654 -3.571 1.00 97.00 106 CYS A O 1
ATOM 844 N N . ALA A 1 107 ? 7.497 0.279 -4.838 1.00 97.12 107 ALA A N 1
ATOM 845 C CA . ALA A 1 107 ? 8.412 -0.860 -4.715 1.00 97.12 107 ALA A CA 1
ATOM 846 C C . ALA A 1 107 ? 9.743 -0.604 -5.438 1.00 97.12 107 ALA A C 1
ATOM 848 O O . ALA A 1 107 ? 10.811 -0.916 -4.909 1.00 97.12 107 ALA A O 1
ATOM 849 N N . ALA A 1 108 ? 9.677 -0.025 -6.638 1.00 96.31 108 ALA A N 1
ATOM 850 C CA . ALA A 1 108 ? 10.842 0.278 -7.455 1.00 96.31 108 ALA A CA 1
ATOM 851 C C . ALA A 1 108 ? 11.707 1.394 -6.845 1.00 96.31 108 ALA A C 1
ATOM 853 O O . ALA A 1 108 ? 12.926 1.255 -6.777 1.00 96.31 108 ALA A O 1
ATOM 854 N N . MET A 1 109 ? 11.065 2.442 -6.322 1.00 96.44 109 MET A N 1
ATOM 855 C CA . MET A 1 109 ? 11.682 3.611 -5.686 1.00 96.44 109 MET A CA 1
ATOM 856 C C . MET A 1 109 ? 12.432 3.298 -4.380 1.00 96.44 109 MET A C 1
ATOM 858 O O . MET A 1 109 ? 13.332 4.044 -4.023 1.00 96.44 109 MET A O 1
ATOM 862 N N . ASN A 1 110 ? 12.088 2.208 -3.682 1.00 96.50 110 ASN A N 1
ATOM 863 C CA . ASN A 1 110 ? 12.693 1.828 -2.392 1.00 96.50 110 ASN A CA 1
ATOM 864 C C . ASN A 1 110 ? 13.526 0.528 -2.467 1.00 96.50 110 ASN A C 1
ATOM 866 O O . ASN A 1 110 ? 13.827 -0.097 -1.451 1.00 96.50 110 ASN A O 1
ATOM 870 N N . GLY A 1 111 ? 13.895 0.074 -3.670 1.00 96.12 111 GLY A N 1
ATOM 871 C CA . GLY A 1 111 ? 14.819 -1.055 -3.835 1.00 96.12 111 GLY A CA 1
ATOM 872 C C . GLY A 1 111 ? 14.187 -2.441 -3.643 1.00 96.12 111 GLY A C 1
ATOM 873 O O . GLY A 1 111 ? 14.896 -3.444 -3.540 1.00 96.12 111 GLY A O 1
ATOM 874 N N . HIS A 1 112 ? 12.857 -2.551 -3.639 1.00 97.62 112 HIS A N 1
ATOM 875 C CA . HIS A 1 112 ? 12.134 -3.783 -3.314 1.00 97.62 112 HIS A CA 1
ATOM 876 C C . HIS A 1 112 ? 11.831 -4.655 -4.547 1.00 97.62 112 HIS A C 1
ATOM 878 O O . HIS A 1 112 ? 10.676 -4.924 -4.885 1.00 97.62 112 HIS A O 1
ATOM 884 N N . LEU A 1 113 ? 12.887 -5.155 -5.200 1.00 95.94 113 LEU A N 1
ATOM 885 C CA . LEU A 1 113 ? 12.804 -5.942 -6.442 1.00 95.94 113 LEU A CA 1
ATOM 886 C C . LEU A 1 113 ? 11.829 -7.136 -6.368 1.00 95.94 113 LEU A C 1
ATOM 888 O O . LEU A 1 113 ? 11.051 -7.349 -7.295 1.00 95.94 113 LEU A O 1
ATOM 892 N N . GLU A 1 114 ? 11.828 -7.904 -5.273 1.00 96.94 114 GLU A N 1
ATOM 893 C CA . GLU A 1 114 ? 10.928 -9.064 -5.129 1.00 96.94 114 GLU A CA 1
ATOM 894 C C . GLU A 1 114 ? 9.456 -8.671 -4.930 1.00 96.94 114 GLU A C 1
ATOM 896 O O . GLU A 1 114 ? 8.563 -9.430 -5.313 1.00 96.94 114 GLU A O 1
ATOM 901 N N . VAL A 1 115 ? 9.186 -7.471 -4.401 1.00 97.62 115 VAL A N 1
ATOM 902 C CA . VAL A 1 115 ? 7.830 -6.907 -4.381 1.00 97.62 115 VAL A CA 1
ATOM 903 C C . VAL A 1 115 ? 7.401 -6.550 -5.798 1.00 97.62 115 VAL A C 1
ATOM 905 O O . VAL A 1 115 ? 6.333 -6.986 -6.221 1.00 97.62 115 VAL A O 1
ATOM 908 N N . LEU A 1 116 ? 8.238 -5.828 -6.549 1.00 96.38 116 LEU A N 1
ATOM 909 C CA . LEU A 1 116 ? 7.926 -5.412 -7.919 1.00 96.38 116 LEU A CA 1
ATOM 910 C C . LEU A 1 116 ? 7.692 -6.621 -8.845 1.00 96.38 116 LEU A C 1
ATOM 912 O O . LEU A 1 116 ? 6.673 -6.684 -9.535 1.00 96.38 116 LEU A O 1
ATOM 916 N N . LYS A 1 117 ? 8.585 -7.621 -8.802 1.00 96.38 117 LYS A N 1
ATOM 917 C CA . LYS A 1 117 ? 8.438 -8.901 -9.521 1.00 96.38 117 LYS A CA 1
ATOM 918 C C . LYS A 1 117 ? 7.105 -9.578 -9.215 1.00 96.38 117 LYS A C 1
ATOM 920 O O . LYS A 1 117 ? 6.412 -10.029 -10.128 1.00 96.38 117 LYS A O 1
ATOM 925 N N . TRP A 1 118 ? 6.748 -9.672 -7.932 1.00 97.44 118 TRP A N 1
ATOM 926 C CA . TRP A 1 118 ? 5.506 -10.315 -7.519 1.00 97.44 118 TRP A CA 1
ATOM 927 C C . TRP A 1 118 ? 4.279 -9.494 -7.944 1.00 97.44 118 TRP A C 1
ATOM 929 O O . TRP A 1 118 ? 3.346 -10.075 -8.497 1.00 97.44 118 TRP A O 1
ATOM 939 N N . ALA A 1 119 ? 4.297 -8.168 -7.785 1.00 95.94 119 ALA A N 1
ATOM 940 C CA . ALA A 1 119 ? 3.207 -7.278 -8.187 1.00 95.94 119 ALA A CA 1
ATOM 941 C C . ALA A 1 119 ? 2.932 -7.367 -9.700 1.00 95.94 119 ALA A C 1
ATOM 943 O O . ALA A 1 119 ? 1.801 -7.653 -10.104 1.00 95.94 119 ALA A O 1
ATOM 944 N N . ARG A 1 120 ? 3.968 -7.248 -10.548 1.00 94.56 120 ARG A N 1
ATOM 945 C CA . ARG A 1 120 ? 3.822 -7.418 -12.007 1.00 94.56 120 ARG A CA 1
ATOM 946 C C . ARG A 1 120 ? 3.309 -8.805 -12.387 1.00 94.56 120 ARG A C 1
ATOM 948 O O . ARG A 1 120 ? 2.425 -8.902 -13.237 1.00 94.56 120 ARG A O 1
ATOM 955 N N . LYS A 1 121 ? 3.800 -9.875 -11.743 1.00 95.50 121 LYS A N 1
ATOM 956 C CA . LYS A 1 121 ? 3.336 -11.252 -12.008 1.00 95.50 121 LYS A CA 1
ATOM 957 C C . LYS A 1 121 ? 1.831 -11.433 -11.761 1.00 95.50 121 LYS A C 1
ATOM 959 O O . LYS A 1 121 ? 1.210 -12.238 -12.445 1.00 95.50 121 LYS A O 1
ATOM 964 N N . HIS A 1 122 ? 1.250 -10.691 -10.819 1.00 94.56 122 HIS A N 1
ATOM 965 C CA . HIS A 1 122 ? -0.171 -10.785 -10.463 1.00 94.56 122 HIS A CA 1
ATOM 966 C C . HIS A 1 122 ? -1.038 -9.706 -11.134 1.00 94.56 122 HIS A C 1
ATOM 968 O O . HIS A 1 122 ? -2.193 -9.522 -10.757 1.00 94.56 122 HIS A O 1
ATOM 974 N N . GLY A 1 123 ? -0.507 -9.009 -12.146 1.00 92.88 123 GLY A N 1
ATOM 975 C CA . GLY A 1 123 ? -1.275 -8.053 -12.942 1.00 92.88 123 GLY A CA 1
ATOM 976 C C . GLY A 1 123 ? -1.423 -6.667 -12.314 1.00 92.88 123 GLY A C 1
ATOM 977 O O . GLY A 1 123 ? -2.334 -5.938 -12.694 1.00 92.88 123 GLY A O 1
ATOM 978 N N . CYS A 1 124 ? -0.546 -6.275 -11.384 1.00 94.56 124 CYS A N 1
ATOM 979 C CA . CYS A 1 124 ? -0.421 -4.864 -11.018 1.00 94.56 124 CYS A CA 1
ATOM 980 C C . CYS A 1 124 ? -0.008 -4.053 -12.263 1.00 94.56 124 CYS A C 1
ATOM 982 O O . CYS A 1 124 ? 0.887 -4.508 -12.999 1.00 94.56 124 CYS A O 1
ATOM 984 N N . PRO A 1 125 ? -0.645 -2.901 -12.539 1.00 94.44 125 PRO A N 1
ATOM 985 C CA . PRO A 1 125 ? -0.183 -1.991 -13.576 1.00 94.44 125 PRO A CA 1
ATOM 986 C C . PRO A 1 125 ? 1.095 -1.269 -13.123 1.00 94.44 125 PRO A C 1
ATOM 988 O O . PRO A 1 125 ? 1.514 -1.375 -11.966 1.00 94.44 125 PRO A O 1
ATOM 991 N N . TRP A 1 126 ? 1.741 -0.581 -14.059 1.00 94.25 126 TRP A N 1
ATOM 992 C CA . TRP A 1 126 ? 2.957 0.199 -13.840 1.00 94.25 126 TRP A CA 1
ATOM 993 C C . TRP A 1 126 ? 3.089 1.291 -14.906 1.00 94.25 126 TRP A C 1
ATOM 995 O O . TRP A 1 126 ? 2.408 1.254 -15.931 1.00 94.25 126 TRP A O 1
ATOM 1005 N N . ASP A 1 127 ? 3.966 2.248 -14.651 1.00 92.19 127 ASP A N 1
ATOM 1006 C CA . ASP A 1 127 ? 4.092 3.506 -15.379 1.00 92.19 127 ASP A CA 1
ATOM 1007 C C . ASP A 1 127 ? 5.555 3.979 -15.453 1.00 92.19 127 ASP A C 1
ATOM 1009 O O . ASP A 1 127 ? 6.473 3.335 -14.943 1.00 92.19 127 ASP A O 1
ATOM 1013 N N . GLU A 1 128 ? 5.774 5.143 -16.060 1.00 91.06 128 GLU A N 1
ATOM 1014 C CA . GLU A 1 128 ? 7.088 5.790 -16.149 1.00 91.06 128 GLU A CA 1
ATOM 1015 C C . GLU A 1 128 ? 7.694 6.137 -14.777 1.00 91.06 128 GLU A C 1
ATOM 1017 O O . GLU A 1 128 ? 8.914 6.054 -14.607 1.00 91.06 128 GLU A O 1
ATOM 1022 N N . ASN A 1 129 ? 6.864 6.401 -13.757 1.00 92.44 129 ASN A N 1
ATOM 1023 C CA . ASN A 1 129 ? 7.320 6.589 -12.375 1.00 92.44 129 ASN A CA 1
ATOM 1024 C C . ASN A 1 129 ? 7.942 5.313 -11.783 1.00 92.44 129 ASN A C 1
ATOM 1026 O O . ASN A 1 129 ? 8.759 5.394 -10.866 1.00 92.44 129 ASN A O 1
ATOM 1030 N N . THR A 1 130 ? 7.613 4.132 -12.314 1.00 92.31 130 THR A N 1
ATOM 1031 C CA . THR A 1 130 ? 8.230 2.867 -11.898 1.00 92.31 130 THR A CA 1
ATOM 1032 C C . THR A 1 130 ? 9.685 2.763 -12.358 1.00 92.31 130 THR A C 1
ATOM 1034 O O . THR A 1 130 ? 10.543 2.350 -11.577 1.00 92.31 130 THR A O 1
ATOM 1037 N N . CYS A 1 131 ? 9.996 3.193 -13.583 1.00 92.06 131 CYS A N 1
ATOM 1038 C CA . CYS A 1 131 ? 11.377 3.266 -14.062 1.00 92.06 131 CYS A CA 1
ATOM 1039 C C . CYS A 1 131 ? 12.120 4.466 -13.443 1.00 92.06 131 CYS A C 1
ATOM 1041 O O . CYS A 1 131 ? 13.180 4.281 -12.841 1.00 92.06 131 CYS A O 1
ATOM 1043 N N . GLY A 1 132 ? 11.535 5.668 -13.491 1.00 91.69 132 GLY A N 1
ATOM 1044 C CA . GLY A 1 132 ? 12.144 6.888 -12.944 1.00 91.69 132 GLY A CA 1
ATOM 1045 C C . GLY A 1 132 ? 12.381 6.838 -11.428 1.00 91.69 132 GLY A C 1
ATOM 1046 O O . GLY A 1 132 ? 13.399 7.326 -10.944 1.00 91.69 132 GLY A O 1
ATOM 1047 N N . GLY A 1 133 ? 11.503 6.179 -10.662 1.00 91.75 133 GLY A N 1
ATOM 1048 C CA . GLY A 1 133 ? 11.687 5.976 -9.223 1.00 91.75 133 GLY A CA 1
ATOM 1049 C C . GLY A 1 133 ? 12.889 5.086 -8.888 1.00 91.75 133 GLY A C 1
ATOM 1050 O O . GLY A 1 133 ? 13.637 5.393 -7.956 1.00 91.75 133 GLY A O 1
ATOM 1051 N N . ALA A 1 134 ? 13.110 4.016 -9.662 1.00 93.44 134 ALA A N 1
ATOM 1052 C CA . ALA A 1 134 ? 14.292 3.163 -9.522 1.00 93.44 134 ALA A CA 1
ATOM 1053 C C . ALA A 1 134 ? 15.580 3.890 -9.939 1.00 93.44 134 ALA A C 1
ATOM 1055 O O . ALA A 1 134 ? 16.608 3.740 -9.278 1.00 93.44 134 ALA A O 1
ATOM 1056 N N . GLU A 1 135 ? 15.524 4.690 -11.005 1.00 92.12 135 GLU A N 1
ATOM 1057 C CA . GLU A 1 135 ? 16.642 5.504 -11.488 1.00 92.12 135 GLU A CA 1
ATOM 1058 C C . GLU A 1 135 ? 17.068 6.560 -10.454 1.00 92.12 135 GLU A C 1
ATOM 1060 O O . GLU A 1 135 ? 18.228 6.576 -10.036 1.00 92.12 135 GLU A O 1
ATOM 1065 N N . ALA A 1 136 ? 16.122 7.370 -9.965 1.00 91.62 136 ALA A N 1
ATOM 1066 C CA . ALA A 1 136 ? 16.368 8.463 -9.019 1.00 91.62 136 ALA A CA 1
ATOM 1067 C C . ALA A 1 136 ? 16.985 8.006 -7.682 1.00 91.62 136 ALA A C 1
ATOM 1069 O O . ALA A 1 136 ? 17.685 8.780 -7.032 1.00 91.62 136 ALA A O 1
ATOM 1070 N N . ASN A 1 137 ? 16.761 6.747 -7.286 1.00 92.38 137 ASN A N 1
ATOM 1071 C CA . ASN A 1 137 ? 17.319 6.142 -6.069 1.00 92.38 137 ASN A CA 1
ATOM 1072 C C . ASN A 1 137 ? 18.485 5.170 -6.358 1.00 92.38 137 ASN A C 1
ATOM 1074 O O . ASN A 1 137 ? 18.955 4.456 -5.471 1.00 92.38 137 ASN A O 1
ATOM 1078 N N . GLY A 1 138 ? 18.983 5.131 -7.601 1.00 92.75 138 GLY A N 1
ATOM 1079 C CA . GLY A 1 138 ? 20.163 4.355 -7.995 1.00 92.75 138 GLY A CA 1
ATOM 1080 C C . GLY A 1 138 ? 19.969 2.832 -8.012 1.00 92.75 138 GLY A C 1
ATOM 1081 O O . GLY A 1 138 ? 20.949 2.083 -8.020 1.00 92.75 138 GLY A O 1
ATOM 1082 N N . HIS A 1 139 ? 18.729 2.342 -8.029 1.00 95.25 139 HIS A N 1
ATOM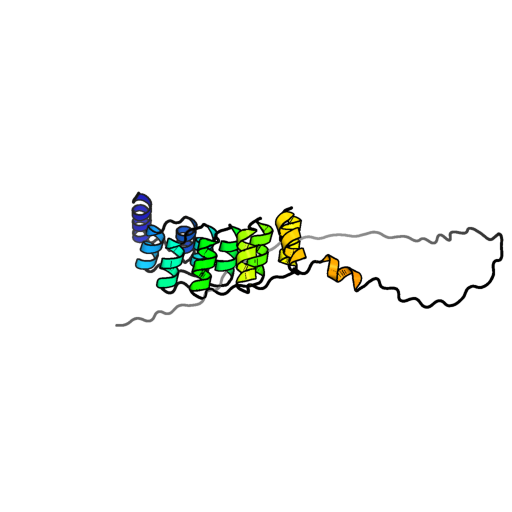 1083 C CA . HIS A 1 139 ? 18.376 0.922 -7.956 1.00 95.25 139 HIS A CA 1
ATOM 1084 C C . HIS A 1 139 ? 18.544 0.201 -9.307 1.00 95.25 139 HIS A C 1
ATOM 1086 O O . HIS A 1 139 ? 17.595 -0.352 -9.864 1.00 95.25 139 HIS A O 1
ATOM 1092 N N . LYS A 1 140 ? 19.780 0.167 -9.825 1.00 92.88 140 LYS A N 1
ATOM 1093 C CA . LYS A 1 140 ? 20.143 -0.366 -11.157 1.00 92.88 140 LYS A CA 1
ATOM 1094 C C . LYS A 1 140 ? 19.536 -1.736 -11.476 1.00 92.88 140 LYS A C 1
ATOM 1096 O O . LYS A 1 140 ? 18.887 -1.882 -12.502 1.00 92.88 140 LYS A O 1
ATOM 1101 N N . ALA A 1 141 ? 19.636 -2.702 -10.561 1.00 93.94 141 ALA A N 1
ATOM 1102 C CA . ALA A 1 141 ? 19.083 -4.048 -10.756 1.00 93.94 141 ALA A CA 1
ATOM 1103 C C . ALA A 1 141 ? 17.542 -4.087 -10.877 1.00 93.94 141 ALA A C 1
ATOM 1105 O O . ALA A 1 141 ? 16.990 -5.047 -11.412 1.00 93.94 141 ALA A O 1
ATOM 1106 N N . ILE A 1 142 ? 16.838 -3.057 -10.388 1.00 94.69 142 ILE A N 1
ATOM 1107 C CA . ILE A 1 142 ? 15.400 -2.870 -10.621 1.00 94.69 142 ILE A CA 1
ATOM 1108 C C . ILE A 1 142 ? 15.163 -2.222 -11.975 1.00 94.69 142 ILE A C 1
ATOM 1110 O O . ILE A 1 142 ? 14.332 -2.723 -12.723 1.00 94.69 142 ILE A O 1
ATOM 1114 N N . LEU A 1 143 ? 15.897 -1.157 -12.301 1.00 93.38 143 LEU A N 1
ATOM 1115 C CA . LEU A 1 143 ? 15.780 -0.457 -13.580 1.00 93.38 143 LEU A CA 1
ATOM 1116 C C . LEU A 1 143 ? 16.051 -1.406 -14.762 1.00 93.38 143 LEU A C 1
ATOM 1118 O O . LEU A 1 143 ? 15.206 -1.551 -15.639 1.00 93.38 143 LEU A O 1
ATOM 1122 N N . GLU A 1 144 ? 17.160 -2.150 -14.726 1.00 93.06 144 GLU A N 1
ATOM 1123 C CA . GLU A 1 144 ? 17.506 -3.194 -15.702 1.00 93.06 144 GLU A CA 1
ATOM 1124 C C . GLU A 1 144 ? 16.399 -4.251 -15.839 1.00 93.06 144 GLU A C 1
ATOM 1126 O O . GLU A 1 144 ? 16.043 -4.652 -16.949 1.00 93.06 144 GLU A O 1
ATOM 1131 N N . TRP A 1 145 ? 15.822 -4.701 -14.717 1.00 94.94 145 TRP A N 1
ATOM 1132 C CA . TRP A 1 145 ? 14.734 -5.677 -14.729 1.00 94.94 145 TRP A CA 1
ATOM 1133 C C . TRP A 1 145 ? 13.431 -5.087 -15.288 1.00 94.94 145 TRP A C 1
ATOM 1135 O O . TRP A 1 145 ? 12.758 -5.753 -16.075 1.00 94.94 145 TRP A O 1
ATOM 1145 N N . ALA A 1 146 ? 13.080 -3.854 -14.923 1.00 92.56 146 ALA A N 1
ATOM 1146 C CA . ALA A 1 146 ? 11.857 -3.186 -15.351 1.00 92.56 146 ALA A CA 1
ATOM 1147 C C . ALA A 1 146 ? 11.894 -2.881 -16.856 1.00 92.56 146 ALA A C 1
ATOM 1149 O O . ALA A 1 146 ? 10.983 -3.290 -17.578 1.00 92.56 146 ALA A O 1
ATOM 1150 N N . LEU A 1 147 ? 12.980 -2.271 -17.344 1.00 90.31 147 LEU A N 1
ATOM 1151 C CA . LEU A 1 147 ? 13.212 -2.002 -18.768 1.00 90.31 147 LEU A CA 1
ATOM 1152 C C . LEU A 1 147 ? 13.152 -3.296 -19.594 1.00 90.31 147 LEU A C 1
ATOM 1154 O O . LEU A 1 147 ? 12.409 -3.378 -20.570 1.00 90.31 147 LEU A O 1
ATOM 1158 N N . LYS A 1 148 ? 13.838 -4.360 -19.148 1.00 92.25 148 LYS A N 1
ATOM 1159 C CA . LYS A 1 148 ? 13.813 -5.679 -19.808 1.00 92.25 148 LYS A CA 1
ATOM 1160 C C . LYS A 1 148 ? 12.416 -6.317 -19.877 1.00 92.25 148 LYS A C 1
ATOM 1162 O O . LYS A 1 148 ? 12.186 -7.175 -20.726 1.00 92.25 148 LYS A O 1
ATOM 1167 N N . ASN A 1 149 ? 11.497 -5.930 -18.993 1.00 91.38 149 ASN A N 1
ATOM 1168 C CA . ASN A 1 149 ? 10.120 -6.427 -18.959 1.00 91.38 149 ASN A CA 1
ATOM 1169 C C . ASN A 1 149 ? 9.100 -5.434 -19.562 1.00 91.38 149 ASN A C 1
ATOM 1171 O O . ASN A 1 149 ? 7.901 -5.691 -19.476 1.00 91.38 149 ASN A O 1
ATOM 1175 N N . GLY A 1 150 ? 9.547 -4.339 -20.191 1.00 87.19 150 GLY A N 1
ATOM 1176 C CA . GLY A 1 150 ? 8.676 -3.387 -20.891 1.00 87.19 150 GLY A CA 1
ATOM 1177 C C . GLY A 1 150 ? 8.048 -2.304 -20.008 1.00 87.19 150 GLY A C 1
ATOM 1178 O O . GLY A 1 150 ? 6.944 -1.848 -20.299 1.00 87.19 150 GLY A O 1
ATOM 1179 N N . CYS A 1 151 ? 8.715 -1.902 -18.923 1.00 85.81 151 CYS A N 1
ATOM 1180 C CA . CYS A 1 151 ? 8.396 -0.653 -18.226 1.00 85.81 151 CYS A CA 1
ATOM 1181 C C . CYS A 1 151 ? 8.671 0.538 -19.167 1.00 85.81 151 CYS A C 1
ATOM 1183 O O . CYS A 1 151 ? 9.757 0.583 -19.752 1.00 85.81 151 CYS A O 1
ATOM 1185 N N . PRO A 1 152 ? 7.730 1.485 -19.342 1.00 82.19 152 PRO A N 1
ATOM 1186 C CA . PRO A 1 152 ? 7.971 2.669 -20.159 1.00 82.19 152 PRO A CA 1
ATOM 1187 C C . PRO A 1 152 ? 9.022 3.568 -19.492 1.00 82.19 152 PRO A C 1
ATOM 1189 O O . PRO A 1 152 ? 8.935 3.854 -18.299 1.00 82.19 152 PRO A O 1
ATOM 1192 N N . SER A 1 153 ? 10.014 4.024 -20.259 1.00 75.12 153 SER A N 1
ATOM 1193 C CA . SER A 1 153 ? 10.993 5.021 -19.816 1.00 75.12 153 SER A CA 1
ATOM 1194 C C . SER A 1 153 ? 10.693 6.391 -20.421 1.00 75.12 153 SER A C 1
ATOM 1196 O O . SER A 1 153 ? 10.169 6.500 -21.531 1.00 75.12 153 SER A O 1
ATOM 1198 N N . TRP A 1 154 ? 11.071 7.448 -19.702 1.00 67.62 154 TRP A N 1
ATOM 1199 C CA . TRP A 1 154 ? 10.922 8.831 -20.160 1.00 67.62 154 TRP A CA 1
ATOM 1200 C C . TRP A 1 154 ? 11.773 9.128 -21.410 1.00 67.62 154 TRP A C 1
ATOM 1202 O O . TRP A 1 154 ? 11.362 9.925 -22.252 1.00 67.62 154 TRP A O 1
ATOM 1212 N N . GLU A 1 155 ? 12.904 8.434 -21.591 1.00 59.97 155 GLU A N 1
ATOM 1213 C CA . GLU A 1 155 ? 13.730 8.503 -22.806 1.00 59.97 155 GLU A CA 1
ATOM 1214 C C . GLU A 1 155 ? 12.934 8.140 -24.074 1.00 59.97 155 GLU A C 1
ATOM 1216 O O . GLU A 1 155 ? 13.093 8.785 -25.110 1.00 59.97 155 GLU A O 1
ATOM 1221 N N . GLY A 1 156 ? 12.009 7.174 -23.982 1.00 53.97 156 GLY A N 1
ATOM 1222 C CA . GLY A 1 156 ? 11.172 6.731 -25.103 1.00 53.97 156 GLY A CA 1
ATOM 1223 C C . GLY A 1 156 ? 10.166 7.772 -25.615 1.00 53.97 156 GLY A C 1
ATOM 1224 O O . GLY A 1 156 ? 9.560 7.564 -26.664 1.00 53.97 156 GLY A O 1
ATOM 1225 N N . LEU A 1 157 ? 9.982 8.893 -24.908 1.00 51.94 157 LEU A N 1
ATOM 1226 C CA . LEU A 1 157 ? 9.093 9.988 -25.318 1.00 51.94 157 LEU A CA 1
ATOM 1227 C C . LEU A 1 157 ? 9.822 11.105 -26.088 1.00 51.94 157 LEU A C 1
ATOM 1229 O O . LEU A 1 157 ? 9.169 11.879 -26.794 1.00 51.94 157 LEU A O 1
ATOM 1233 N N . ILE A 1 158 ? 11.152 11.201 -25.978 1.00 55.09 158 ILE A N 1
ATOM 1234 C CA . ILE A 1 158 ? 11.937 12.336 -26.501 1.00 55.09 158 ILE A CA 1
ATOM 1235 C C . ILE A 1 158 ? 12.097 12.263 -28.029 1.00 55.09 158 ILE A C 1
ATOM 1237 O O . ILE A 1 158 ? 11.919 13.271 -28.713 1.00 55.09 158 ILE A O 1
ATOM 1241 N N . ASP A 1 159 ? 12.312 11.063 -28.576 1.00 50.84 159 ASP A N 1
ATOM 1242 C CA . ASP A 1 159 ? 12.532 10.803 -30.016 1.00 50.84 159 ASP A CA 1
ATOM 1243 C C . ASP A 1 159 ? 11.327 11.186 -30.916 1.00 50.84 159 ASP A C 1
ATOM 1245 O O . ASP A 1 159 ? 11.405 11.216 -32.141 1.00 50.84 159 ASP A O 1
ATOM 1249 N N . SER A 1 160 ? 10.189 11.546 -30.309 1.00 51.75 160 SER A N 1
ATOM 1250 C CA . SER A 1 160 ? 8.966 11.964 -31.006 1.00 51.75 160 SER A CA 1
ATOM 1251 C C . SER A 1 160 ? 8.946 13.427 -31.480 1.00 51.75 160 SER A C 1
ATOM 1253 O O . SER A 1 160 ? 8.000 13.816 -32.168 1.00 51.75 160 SER A O 1
ATOM 1255 N N . ARG A 1 161 ? 9.938 14.258 -31.112 1.00 50.81 161 ARG A N 1
ATOM 1256 C CA . ARG A 1 161 ? 9.910 15.719 -31.370 1.00 50.81 161 ARG A CA 1
ATOM 1257 C C . ARG A 1 161 ? 11.026 16.260 -32.262 1.00 50.81 161 ARG A C 1
ATOM 1259 O O . ARG A 1 161 ? 10.815 17.295 -32.887 1.00 50.81 161 ARG A O 1
ATOM 1266 N N . ASP A 1 162 ? 12.144 15.550 -32.389 1.00 51.44 162 ASP A N 1
ATOM 1267 C CA . ASP A 1 162 ? 13.329 16.003 -33.133 1.00 51.44 162 ASP A CA 1
ATOM 1268 C C . ASP A 1 162 ? 13.612 15.154 -34.387 1.00 51.44 162 ASP A C 1
ATOM 1270 O O . ASP A 1 162 ? 14.749 14.799 -34.690 1.00 51.44 162 ASP A O 1
ATOM 1274 N N . THR A 1 163 ? 12.567 14.872 -35.178 1.00 45.81 163 THR A N 1
ATOM 1275 C CA . THR A 1 163 ? 12.708 14.345 -36.548 1.00 45.81 163 THR A CA 1
ATOM 1276 C C . THR A 1 163 ? 12.572 15.464 -37.594 1.00 45.81 163 THR A C 1
ATOM 1278 O O . THR A 1 163 ? 11.488 15.685 -38.140 1.00 45.81 163 THR A O 1
ATOM 1281 N N . PRO A 1 164 ? 13.654 16.189 -37.951 1.00 45.31 164 PRO A N 1
ATOM 1282 C CA . PRO A 1 164 ? 13.633 17.135 -39.062 1.00 45.31 164 PRO A CA 1
ATOM 1283 C C . PRO A 1 164 ? 13.591 16.378 -40.400 1.00 45.31 164 PRO A C 1
ATOM 1285 O O . PRO A 1 164 ? 14.601 16.235 -41.091 1.00 45.31 164 PRO A O 1
ATOM 1288 N N . THR A 1 165 ? 12.409 15.885 -40.786 1.00 48.06 165 THR A N 1
ATOM 1289 C CA . THR A 1 165 ? 12.172 15.255 -42.092 1.00 48.06 165 THR A CA 1
ATOM 1290 C C . THR A 1 165 ? 12.444 16.271 -43.201 1.00 48.06 165 THR A C 1
ATOM 1292 O O . THR A 1 165 ? 11.638 17.168 -43.462 1.00 48.06 165 THR A O 1
ATOM 1295 N N . GLY A 1 166 ? 13.625 16.177 -43.808 1.00 40.78 166 GLY A N 1
ATOM 1296 C CA . GLY A 1 166 ? 14.178 17.266 -44.601 1.00 40.78 166 GLY A CA 1
ATOM 1297 C C . GLY A 1 166 ? 13.412 17.570 -45.889 1.00 40.78 166 GLY A C 1
ATOM 1298 O O . GLY A 1 166 ? 12.996 16.674 -46.623 1.00 40.78 166 GLY A O 1
ATOM 1299 N N . ARG A 1 167 ? 13.351 18.859 -46.238 1.00 36.84 167 ARG A N 1
ATOM 1300 C CA . ARG A 1 167 ? 13.245 19.298 -47.634 1.00 36.84 167 ARG A CA 1
ATOM 1301 C C . ARG A 1 167 ? 14.559 19.940 -48.059 1.00 36.84 167 ARG A C 1
ATOM 1303 O O . ARG A 1 167 ? 14.860 21.067 -47.679 1.00 36.84 167 ARG A O 1
ATOM 1310 N N . ALA A 1 168 ? 15.329 19.216 -48.867 1.00 40.62 168 ALA A N 1
ATOM 1311 C CA . ALA A 1 168 ? 16.415 19.808 -49.637 1.00 40.62 168 ALA A CA 1
ATOM 1312 C C . ALA A 1 168 ? 15.831 20.777 -50.681 1.00 40.62 168 ALA A C 1
ATOM 1314 O O . ALA A 1 168 ? 14.789 20.488 -51.270 1.00 40.62 168 ALA A O 1
ATOM 1315 N N . GLY A 1 169 ? 16.486 21.918 -50.918 1.00 36.78 169 GLY A N 1
ATOM 1316 C CA . GLY A 1 169 ? 15.912 22.930 -51.810 1.00 36.78 169 GLY A CA 1
ATOM 1317 C C . GLY A 1 169 ? 16.676 24.245 -51.924 1.00 36.78 169 GLY A C 1
ATOM 1318 O O . GLY A 1 169 ? 16.075 25.290 -51.710 1.00 36.78 169 GLY A O 1
ATOM 1319 N N . ASN A 1 170 ? 17.977 24.180 -52.247 1.00 33.16 170 ASN A N 1
ATOM 1320 C CA . ASN A 1 170 ? 18.683 25.043 -53.223 1.00 33.16 170 ASN A CA 1
ATOM 1321 C C . ASN A 1 170 ? 20.151 25.283 -52.848 1.00 33.16 170 ASN A C 1
ATOM 1323 O O . ASN A 1 170 ? 20.487 26.199 -52.101 1.00 33.16 170 ASN A O 1
ATOM 1327 N N . ALA A 1 171 ? 21.049 24.517 -53.468 1.00 37.34 171 ALA A N 1
ATOM 1328 C CA . ALA A 1 171 ? 22.445 24.913 -53.585 1.00 37.34 171 ALA A CA 1
ATOM 1329 C C . ALA A 1 171 ? 22.598 25.843 -54.800 1.00 37.34 171 ALA A C 1
ATOM 1331 O O . ALA A 1 171 ? 22.262 25.458 -55.922 1.00 37.34 171 ALA A O 1
ATOM 1332 N N . SER A 1 172 ? 23.125 27.054 -54.613 1.00 36.47 172 SER A N 1
ATOM 1333 C CA . SER A 1 172 ? 23.573 27.894 -55.730 1.00 36.47 172 SER A CA 1
ATOM 1334 C C . SER A 1 172 ? 24.658 28.886 -55.329 1.00 36.47 172 SER A C 1
ATOM 1336 O O . SER A 1 172 ? 24.466 29.712 -54.450 1.00 36.47 172 SER A O 1
ATOM 1338 N N . ARG A 1 173 ? 25.773 28.782 -56.062 1.00 33.22 173 ARG A N 1
ATOM 1339 C CA . ARG A 1 173 ? 26.870 29.746 -56.251 1.00 33.22 173 ARG A CA 1
ATOM 1340 C C . ARG A 1 173 ? 27.522 30.389 -55.015 1.00 33.22 173 ARG A C 1
ATOM 1342 O O . ARG A 1 173 ? 27.008 31.300 -54.381 1.00 33.22 173 ARG A O 1
ATOM 1349 N N . ARG A 1 174 ? 28.797 30.010 -54.850 1.00 35.66 174 ARG A N 1
ATOM 1350 C CA . ARG A 1 174 ? 29.886 30.900 -54.413 1.00 35.66 174 ARG A CA 1
ATOM 1351 C C . ARG A 1 174 ? 29.742 32.294 -55.042 1.00 35.66 174 ARG A C 1
ATOM 1353 O O . ARG A 1 174 ? 29.569 32.364 -56.254 1.00 35.66 174 ARG A O 1
ATOM 1360 N N . GLU A 1 175 ? 30.044 33.341 -54.282 1.00 31.02 175 GLU A N 1
ATOM 1361 C CA . GLU A 1 175 ? 31.111 34.275 -54.669 1.00 31.02 175 GLU A CA 1
ATOM 1362 C C . GLU A 1 175 ? 31.659 35.021 -53.442 1.00 31.02 175 GLU A C 1
ATOM 1364 O O . GLU A 1 175 ? 31.267 34.726 -52.312 1.00 31.02 175 GLU A O 1
ATOM 1369 N N . SER A 1 176 ? 32.671 35.870 -53.637 1.00 31.70 176 SER A N 1
ATOM 1370 C CA . SER A 1 176 ? 33.649 36.201 -52.592 1.00 31.70 176 SER A CA 1
ATOM 1371 C C . SER A 1 176 ? 33.810 37.700 -52.325 1.00 31.70 176 SER A C 1
ATOM 1373 O O . SER A 1 176 ? 33.683 38.514 -53.230 1.00 31.70 176 SER A O 1
ATOM 1375 N N . ARG A 1 177 ? 34.313 37.996 -51.116 1.00 28.55 177 ARG A N 1
ATOM 1376 C CA . ARG A 1 177 ? 35.032 39.218 -50.689 1.00 28.55 177 ARG A CA 1
ATOM 1377 C C . ARG A 1 177 ? 34.251 40.534 -50.490 1.00 28.55 177 ARG A C 1
ATOM 1379 O O . ARG A 1 177 ? 33.863 41.207 -51.430 1.00 28.55 177 ARG A O 1
ATOM 1386 N N . ALA A 1 178 ? 34.395 40.991 -49.241 1.00 27.25 178 ALA A N 1
ATOM 1387 C CA . ALA A 1 178 ? 34.816 42.339 -48.834 1.00 27.25 178 ALA A CA 1
ATOM 1388 C C . ALA A 1 178 ? 33.797 43.496 -48.822 1.00 27.25 178 ALA A C 1
ATOM 1390 O O . ALA A 1 178 ? 32.990 43.672 -49.721 1.00 27.25 178 ALA A O 1
ATOM 1391 N N . SER A 1 179 ? 33.968 44.345 -47.795 1.00 27.50 179 SER A N 1
ATOM 1392 C CA . SER A 1 179 ? 33.321 45.651 -47.580 1.00 27.50 179 SER A CA 1
ATOM 1393 C C . SER A 1 179 ? 31.786 45.607 -47.446 1.00 27.50 179 SER A C 1
ATOM 1395 O O . SER A 1 179 ? 31.064 45.325 -48.386 1.00 27.50 179 SER A O 1
ATOM 1397 N N . ARG A 1 180 ? 31.202 46.058 -46.329 1.00 31.84 180 ARG A N 1
ATOM 1398 C CA . ARG A 1 180 ? 31.141 47.500 -46.032 1.00 31.84 180 ARG A CA 1
ATOM 1399 C C . ARG A 1 180 ? 30.565 47.786 -44.631 1.00 31.84 180 ARG A C 1
ATOM 1401 O O . ARG A 1 180 ? 29.402 47.511 -44.384 1.00 31.84 180 ARG A O 1
ATOM 1408 N N . ARG A 1 181 ? 31.351 48.530 -43.840 1.00 32.69 181 ARG A N 1
ATOM 1409 C CA . ARG A 1 181 ? 30.961 49.435 -42.736 1.00 32.69 181 ARG A CA 1
ATOM 1410 C C . ARG A 1 181 ? 30.318 48.857 -41.471 1.00 32.69 181 ARG A C 1
ATOM 1412 O O . ARG A 1 181 ? 29.126 48.593 -41.400 1.00 32.69 181 ARG A O 1
ATOM 1419 N N . GLU A 1 182 ? 31.087 49.017 -40.402 1.00 31.25 182 GLU A N 1
ATOM 1420 C CA . GLU A 1 182 ? 30.585 49.524 -39.128 1.00 31.25 182 GLU A CA 1
ATOM 1421 C C . GLU A 1 182 ? 29.722 50.789 -39.331 1.00 31.25 182 GLU A C 1
ATOM 1423 O O . GLU A 1 182 ? 30.149 51.766 -39.976 1.00 31.25 182 GLU A O 1
ATOM 1428 N N . ARG A 1 183 ? 28.557 50.819 -38.678 1.00 35.00 183 ARG A N 1
ATOM 1429 C CA . ARG A 1 183 ? 28.184 51.946 -37.811 1.00 35.00 183 ARG A CA 1
ATOM 1430 C C . ARG A 1 183 ? 27.073 51.536 -36.851 1.00 35.00 183 ARG A C 1
ATOM 1432 O O . ARG A 1 183 ? 25.928 51.356 -37.250 1.00 35.00 183 ARG A O 1
ATOM 1439 N N . SER A 1 184 ? 27.427 51.424 -35.578 1.00 32.31 184 SER A N 1
ATOM 1440 C CA . SER A 1 184 ? 26.474 51.525 -34.481 1.00 32.31 184 SER A CA 1
ATOM 1441 C C . SER A 1 184 ? 25.809 52.905 -34.522 1.00 32.31 184 SER A C 1
ATOM 1443 O O . SER A 1 184 ? 26.486 53.925 -34.652 1.00 32.31 184 SER A O 1
ATOM 1445 N N . ALA A 1 185 ? 24.482 52.937 -34.420 1.00 32.19 185 ALA A N 1
ATOM 1446 C CA . ALA A 1 185 ? 23.712 54.164 -34.260 1.00 32.19 185 ALA A CA 1
ATOM 1447 C C . ALA A 1 185 ? 23.203 54.230 -32.816 1.00 32.19 185 ALA A C 1
ATOM 1449 O O . ALA A 1 185 ? 22.331 53.458 -32.424 1.00 32.19 185 ALA A O 1
ATOM 1450 N N . SER A 1 186 ? 23.768 55.130 -32.014 1.00 30.05 186 SER A N 1
ATOM 1451 C CA . SER A 1 186 ? 23.272 55.427 -30.671 1.00 30.05 186 SER A CA 1
ATOM 1452 C C . SER A 1 186 ? 22.216 56.529 -30.731 1.00 30.05 186 SER A C 1
ATOM 1454 O O . SER A 1 186 ? 22.498 57.610 -31.248 1.00 30.05 186 SER A O 1
ATOM 1456 N N . ALA A 1 187 ? 21.049 56.294 -30.135 1.00 32.56 187 ALA A N 1
ATOM 1457 C CA . ALA A 1 187 ? 20.051 57.323 -29.862 1.00 32.56 187 ALA A CA 1
ATOM 1458 C C . ALA A 1 187 ? 19.476 57.106 -28.453 1.00 32.56 187 ALA A C 1
ATOM 1460 O O . ALA A 1 187 ? 18.782 56.128 -28.198 1.00 32.56 187 ALA A O 1
ATOM 1461 N N . ASN A 1 188 ? 19.822 58.011 -27.540 1.00 38.56 188 ASN A N 1
ATOM 1462 C CA . ASN A 1 188 ? 19.288 58.128 -26.179 1.00 38.56 188 ASN A CA 1
ATOM 1463 C C . ASN A 1 188 ? 18.286 59.304 -26.193 1.00 38.56 188 ASN A C 1
ATOM 1465 O O . ASN A 1 188 ? 18.539 60.256 -26.940 1.00 38.56 188 ASN A O 1
ATOM 1469 N N . PRO A 1 189 ? 17.170 59.273 -25.441 1.00 39.31 189 PRO A N 1
ATOM 1470 C CA . PRO A 1 189 ? 17.195 59.817 -24.069 1.00 39.31 189 PRO A CA 1
ATOM 1471 C C . PRO A 1 189 ? 16.322 58.982 -23.078 1.00 39.31 189 PRO A C 1
ATOM 1473 O O . PRO A 1 189 ? 15.570 58.120 -23.521 1.00 39.31 189 PRO A O 1
ATOM 1476 N N . ARG A 1 190 ? 16.399 59.048 -21.731 1.00 31.14 190 ARG A N 1
ATOM 1477 C CA . ARG A 1 190 ? 16.614 60.131 -20.727 1.00 31.14 190 ARG A CA 1
ATOM 1478 C C . ARG A 1 190 ? 15.414 61.106 -20.563 1.00 31.14 190 ARG A C 1
ATOM 1480 O O . ARG A 1 190 ? 14.950 61.634 -21.560 1.00 31.14 190 ARG A O 1
ATOM 1487 N N . GLU A 1 191 ? 14.893 61.459 -19.373 1.00 33.53 191 GLU A N 1
ATOM 1488 C CA . GLU A 1 191 ? 14.953 60.838 -18.019 1.00 33.53 191 GLU A CA 1
ATOM 1489 C C . GLU A 1 191 ? 13.514 60.496 -17.509 1.00 33.53 191 GLU A C 1
ATOM 1491 O O . GLU A 1 191 ? 12.912 59.650 -18.157 1.00 33.53 191 GLU A O 1
ATOM 1496 N N . HIS A 1 192 ? 12.839 61.006 -16.455 1.00 32.47 192 HIS A N 1
ATOM 1497 C CA . HIS A 1 192 ? 13.144 61.966 -15.375 1.00 32.47 192 HIS A CA 1
ATOM 1498 C C . HIS A 1 192 ? 12.293 61.679 -14.096 1.00 32.47 192 HIS A C 1
ATOM 1500 O O . HIS A 1 192 ? 11.073 61.774 -14.124 1.00 32.47 192 HIS A O 1
ATOM 1506 N N . SER A 1 193 ? 12.960 61.343 -12.983 1.00 33.53 193 SER A N 1
ATOM 1507 C CA . SER A 1 193 ? 12.652 61.618 -11.548 1.00 33.53 193 SER A CA 1
ATOM 1508 C C . SER A 1 193 ? 11.222 61.841 -10.961 1.00 33.53 193 SER A C 1
ATOM 1510 O O . SER A 1 193 ? 10.577 62.836 -11.279 1.00 33.53 193 SER A O 1
ATOM 1512 N N . ALA A 1 194 ? 10.962 61.124 -9.842 1.00 32.78 194 ALA A N 1
ATOM 1513 C CA . ALA A 1 194 ? 10.224 61.537 -8.610 1.00 32.78 194 ALA A CA 1
ATOM 1514 C C . ALA A 1 194 ? 8.663 61.632 -8.665 1.00 32.78 194 ALA A C 1
ATOM 1516 O O . ALA A 1 194 ? 8.102 61.508 -9.744 1.00 32.78 194 ALA A O 1
ATOM 1517 N N . THR A 1 195 ? 7.877 61.748 -7.567 1.00 35.47 195 THR A N 1
ATOM 1518 C CA . THR A 1 195 ? 8.089 62.124 -6.132 1.00 35.47 195 THR A CA 1
ATOM 1519 C C . THR A 1 195 ? 7.160 61.368 -5.130 1.00 35.47 195 THR A C 1
ATOM 1521 O O . THR A 1 195 ? 6.146 60.836 -5.557 1.00 35.47 195 THR A O 1
ATOM 1524 N N . ALA A 1 196 ? 7.468 61.447 -3.811 1.00 31.16 196 ALA A N 1
ATOM 1525 C CA . ALA A 1 196 ? 6.548 61.462 -2.627 1.00 31.16 196 ALA A CA 1
ATOM 1526 C C . ALA A 1 196 ? 5.641 60.217 -2.320 1.00 31.16 196 ALA A C 1
ATOM 1528 O O . ALA A 1 196 ? 5.169 59.554 -3.230 1.00 31.16 196 ALA A O 1
ATOM 1529 N N . SER A 1 197 ? 5.581 59.675 -1.082 1.00 34.34 197 SER A N 1
ATOM 1530 C CA . SER A 1 197 ? 4.745 60.028 0.115 1.00 34.34 197 SER A CA 1
ATOM 1531 C C . SER A 1 197 ? 3.233 59.698 -0.050 1.00 34.34 197 SER A C 1
ATOM 1533 O O . SER A 1 197 ? 2.745 59.726 -1.170 1.00 34.34 197 SER A O 1
ATOM 1535 N N . GLU A 1 198 ? 2.404 59.282 0.928 1.00 36.53 198 GLU A N 1
ATOM 1536 C CA . GLU A 1 198 ? 2.433 59.055 2.400 1.00 36.53 198 GLU A CA 1
ATOM 1537 C C . GLU A 1 198 ? 1.478 57.856 2.730 1.00 36.53 198 GLU A C 1
ATOM 1539 O O . GLU A 1 198 ? 0.573 57.589 1.949 1.00 36.53 198 GLU A O 1
ATOM 1544 N N . ASN A 1 199 ? 1.718 56.958 3.704 1.00 38.81 199 ASN A N 1
ATOM 1545 C CA . ASN A 1 199 ? 1.473 57.014 5.171 1.00 3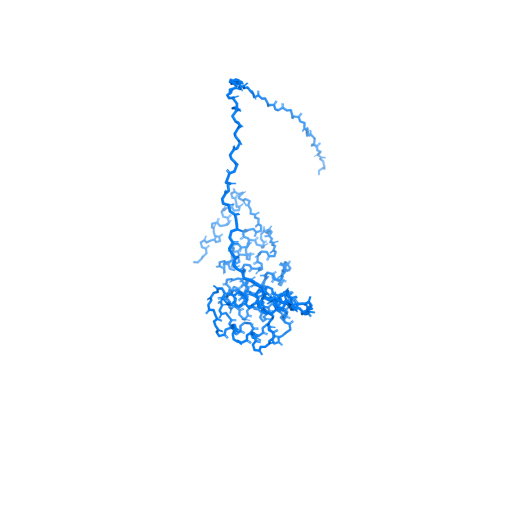8.81 199 ASN A CA 1
ATOM 1546 C C . ASN A 1 199 ? -0.002 56.756 5.633 1.00 38.81 199 ASN A C 1
ATOM 1548 O O . ASN A 1 199 ? -0.925 56.817 4.832 1.00 38.81 199 ASN A O 1
ATOM 1552 N N . THR A 1 200 ? -0.212 56.481 6.937 1.00 41.38 200 THR A N 1
ATOM 1553 C CA . THR A 1 200 ? -1.428 55.956 7.642 1.00 41.38 200 THR A CA 1
ATOM 1554 C C . THR A 1 200 ? -1.704 54.451 7.425 1.00 41.38 200 THR A C 1
ATOM 1556 O O . THR A 1 200 ? -1.502 53.959 6.323 1.00 41.38 200 THR A O 1
ATOM 1559 N N . GLN A 1 201 ? -2.022 53.570 8.396 1.00 36.72 201 GLN A N 1
ATOM 1560 C CA . GLN A 1 201 ? -2.561 53.566 9.787 1.00 36.72 201 GLN A CA 1
ATOM 1561 C C . GLN A 1 201 ? -4.095 53.438 9.959 1.00 36.72 201 GLN A C 1
ATOM 1563 O O . GLN A 1 201 ? -4.860 54.212 9.399 1.00 36.72 201 GLN A O 1
ATOM 1568 N N . GLY A 1 202 ? -4.513 52.514 10.847 1.00 35.59 202 GLY A N 1
ATOM 1569 C CA . GLY A 1 202 ? -5.908 52.249 11.269 1.00 35.59 202 GLY A CA 1
ATOM 1570 C C . GLY A 1 202 ? -6.548 51.024 10.580 1.00 35.59 202 GLY A C 1
ATOM 1571 O O . GLY A 1 202 ? -6.251 50.761 9.423 1.00 35.59 202 GLY A O 1
ATOM 1572 N N . GLY A 1 203 ? -7.401 50.205 11.216 1.00 35.38 203 GLY A N 1
ATOM 1573 C CA . GLY A 1 203 ? -7.922 50.204 12.598 1.00 35.38 203 GLY A CA 1
ATOM 1574 C C . GLY A 1 203 ? -8.645 48.878 12.953 1.00 35.38 203 GLY A C 1
ATOM 1575 O O . GLY A 1 203 ? -8.706 47.976 12.122 1.00 35.38 203 GLY A O 1
ATOM 1576 N N . TRP A 1 204 ? -9.175 48.736 14.180 1.00 38.50 204 TRP A N 1
ATOM 1577 C CA . TRP A 1 204 ? -9.730 47.473 14.729 1.00 38.50 204 TRP A CA 1
ATOM 1578 C C . TRP A 1 204 ? -11.244 47.551 15.055 1.00 38.50 204 TRP A C 1
ATOM 1580 O O . TRP A 1 204 ? -11.647 48.476 15.753 1.00 38.50 204 TRP A O 1
ATOM 1590 N N . ALA A 1 205 ? -12.044 46.538 14.674 1.00 38.12 205 ALA A N 1
ATOM 1591 C CA . ALA A 1 205 ? -13.342 46.126 15.275 1.00 38.12 205 ALA A CA 1
ATOM 1592 C C . ALA A 1 205 ? -13.768 44.759 14.663 1.00 38.12 205 ALA A C 1
ATOM 1594 O O . ALA A 1 205 ? -13.552 44.580 13.470 1.00 38.12 205 ALA A O 1
ATOM 1595 N N . TRP A 1 206 ? -14.247 43.686 15.320 1.00 34.25 206 TRP A N 1
ATOM 1596 C CA . TRP A 1 206 ? -15.084 43.398 16.515 1.00 34.25 206 TRP A CA 1
ATOM 1597 C C . TRP A 1 206 ? -16.594 43.120 16.254 1.00 34.25 206 TRP A C 1
ATOM 1599 O O . TRP A 1 206 ? -17.420 44.020 16.241 1.00 34.25 206 TRP A O 1
ATOM 1609 N N . SER A 1 207 ? -16.914 41.818 16.145 1.00 38.22 207 SER A N 1
ATOM 1610 C CA . SER A 1 207 ? -18.065 41.058 16.702 1.00 38.22 207 SER A CA 1
ATOM 1611 C C . SER A 1 207 ? -19.543 41.513 16.596 1.00 38.22 207 SER A C 1
ATOM 1613 O O . SER A 1 207 ? -19.993 42.365 17.353 1.00 38.22 207 SER A O 1
ATOM 1615 N N . ILE A 1 208 ? -20.352 40.713 15.872 1.00 44.84 208 ILE A N 1
ATOM 1616 C CA . ILE A 1 208 ? -21.783 40.377 16.131 1.00 44.84 208 ILE A CA 1
ATOM 1617 C C . ILE A 1 208 ? -21.944 38.886 15.716 1.00 44.84 208 ILE A C 1
ATOM 1619 O O . ILE A 1 208 ? -21.502 38.552 14.624 1.00 44.84 208 ILE A O 1
ATOM 1623 N N . VAL A 1 209 ? -22.393 37.869 16.477 1.00 43.78 209 VAL A N 1
ATOM 1624 C CA . VAL A 1 209 ? -23.386 37.656 17.567 1.00 43.78 209 VAL A CA 1
ATOM 1625 C C . VAL A 1 209 ? -24.809 37.291 17.083 1.00 43.78 209 VAL A C 1
ATOM 1627 O O . VAL A 1 209 ? -25.703 38.130 17.046 1.00 43.78 209 VAL A O 1
ATOM 1630 N N . ALA A 1 210 ? -25.027 36.001 16.775 1.00 42.72 210 ALA A N 1
ATOM 1631 C CA . ALA A 1 210 ? -26.330 35.321 16.617 1.00 42.72 210 ALA A CA 1
ATOM 1632 C C . ALA A 1 210 ? -26.121 33.787 16.474 1.00 42.72 210 ALA A C 1
ATOM 1634 O O . ALA A 1 210 ? -25.125 33.389 15.882 1.00 42.72 210 ALA A O 1
ATOM 1635 N N . LYS A 1 211 ? -26.993 32.862 16.915 1.00 45.56 211 LYS A N 1
ATOM 1636 C CA . LYS A 1 211 ? -28.032 32.858 17.975 1.00 45.56 211 LYS A CA 1
ATOM 1637 C C . LYS A 1 211 ? -28.386 31.380 18.286 1.00 45.56 211 LYS A C 1
ATOM 1639 O O . LYS A 1 211 ? -28.374 30.570 17.368 1.00 45.56 211 LYS A O 1
ATOM 1644 N N . ILE A 1 212 ? -28.717 31.020 19.533 1.00 49.56 212 ILE A N 1
ATOM 1645 C CA . ILE A 1 212 ? -29.074 29.634 19.938 1.00 49.56 212 ILE A CA 1
ATOM 1646 C C . ILE A 1 212 ? -30.548 29.562 20.377 1.00 49.56 212 ILE A C 1
ATOM 1648 O O . ILE A 1 212 ? -30.988 30.415 21.147 1.00 49.56 212 ILE A O 1
ATOM 1652 N N . PRO A 1 213 ? -31.285 28.526 19.941 1.00 60.22 213 PRO A N 1
ATOM 1653 C CA . PRO A 1 213 ? -32.116 27.713 20.843 1.00 60.22 213 PRO A CA 1
ATOM 1654 C C . PRO A 1 213 ? -31.782 26.208 20.670 1.00 60.22 213 PRO A C 1
ATOM 1656 O O . PRO A 1 213 ? -31.537 25.757 19.559 1.00 60.22 213 PRO A O 1
ATOM 1659 N N . GLN A 1 214 ? -31.606 25.372 21.700 1.00 49.44 214 GLN A N 1
ATOM 1660 C CA . GLN A 1 214 ? -32.479 25.060 22.849 1.00 49.44 214 GLN A CA 1
ATOM 1661 C C . GLN A 1 214 ? -33.821 24.426 22.450 1.00 49.44 214 GLN A C 1
ATOM 1663 O O . GLN A 1 214 ? -34.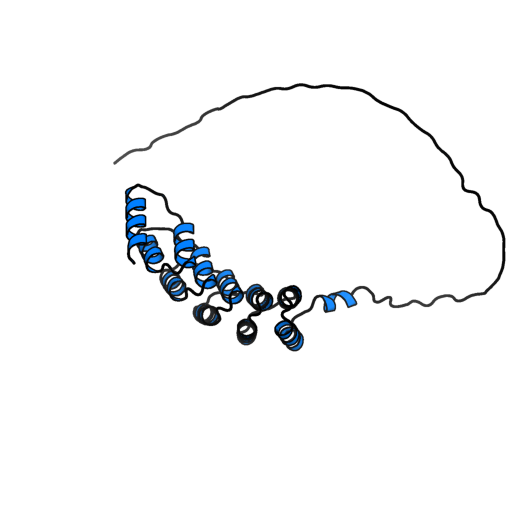807 25.123 22.237 1.00 49.44 214 GLN A O 1
ATOM 1668 N N . ILE A 1 215 ? -33.852 23.089 22.440 1.00 54.81 215 ILE A N 1
ATOM 1669 C CA . ILE A 1 215 ? -35.064 22.262 22.532 1.00 54.81 215 ILE A CA 1
ATOM 1670 C C . ILE A 1 215 ? -34.823 21.228 23.647 1.00 54.81 215 ILE A C 1
ATOM 1672 O O . ILE A 1 215 ? -33.713 20.717 23.797 1.00 54.81 215 ILE A O 1
ATOM 1676 N N . LYS A 1 216 ? -35.855 20.978 24.458 1.00 61.34 216 LYS A N 1
ATOM 1677 C CA . LYS A 1 216 ? -35.896 20.026 25.582 1.00 61.34 216 LYS A CA 1
ATOM 1678 C C . LYS A 1 216 ? -36.998 18.979 25.337 1.00 61.34 216 LYS A C 1
ATOM 1680 O O . LYS A 1 216 ? -37.726 19.096 24.356 1.00 61.34 216 LYS A O 1
ATOM 1685 N N . PHE A 1 217 ? -37.175 18.098 26.325 1.00 43.66 217 PHE A N 1
ATOM 1686 C CA . PHE A 1 217 ? -38.268 17.134 26.510 1.00 43.66 217 PHE A CA 1
ATOM 1687 C C . PHE A 1 217 ? -38.125 15.833 25.695 1.00 43.66 217 PHE A C 1
ATOM 1689 O O . PHE A 1 217 ? -37.671 15.871 24.555 1.00 43.66 217 PHE A O 1
ATOM 1696 N N . VAL A 1 218 ? -38.484 14.660 26.235 1.00 60.78 218 VAL A N 1
ATOM 1697 C CA . VAL A 1 218 ? -38.948 14.332 27.611 1.00 60.78 218 VAL A CA 1
ATOM 1698 C C . VAL A 1 218 ? -37.895 13.479 28.310 1.00 60.78 218 VAL A C 1
ATOM 1700 O O . VAL A 1 218 ? -37.479 12.475 27.696 1.00 60.78 218 VAL A O 1
#

pLDDT: mean 76.31, std 24.84, range [27.25, 97.94]

Secondary structure (DSSP, 8-state):
-THHHHHHHHHHHTT----HHHHHHHHHTT-HHHHHHHHHTT----HHHHHHHHHTT-HHHHHHHHHTT----HHHHHHHHHTT-HHHHHHHHHTT----HHHHHHHHHTT-HHHHHHHHHTT----HHHHHHHHHTT-HHHHHHHHHTT---THHHHTTT---------------------------------------------------------

Organism: NCBI:txid568900

Foldseek 3Di:
DCPVVVVVVVCVVVPPDAEQVQLLVCLLVLVQVSNVVCVVVPHDHEQSNLLSNLLRLNLVSNVVCVVVPHDHAQSSLLSNLLNLVQVSNVVCVVVPHDHAQSSLLSNLLNLNQVSNVVCVVVPHDHAQSNLVSNVVNVNVVSNVVCVVVDHDHPVVVPVVPPDCPDDDDDDDDDDDDDDDDDDDDDDDDDDDDDDDDDDDDDDDDDDDDDDDDDDDDD

Radius of gyration: 32.62 Å; chains: 1; bounding box: 74×74×89 Å